Protein AF-A0A6I1K438-F1 (afdb_monomer_lite)

Foldseek 3Di:
DDLLVLLCVQADVVVVKHKAQEVVVRFIWIQDPVVRATETDDLVVSLVVSLVVLVVVLVPDDDPDDSPCSPPPCNPPVNSSVSSVVSNVSRYDDNCCDALPHPHHHDPDPSVLLVLLLVQCVPFKDFAAPDWDFLVNSQVSSCVSQVVVVHHDDDSVVVVVSNQVSCCVPPVWGWDQQDADPVRDTGITTHRMDTHDPDDD

pLDDT: mean 87.34, std 9.4, range [30.55, 96.06]

Radius of gyration: 24.69 Å; chains: 1; bounding box: 62×25×68 Å

Sequence (201 aa):
MSDCFFASTLSDSQLGHSVVYFEPEQRWFYLEPRDDLYHPTTEAKLMTLLSALLVRCAEEMPAGVDKVNLFVKFRADETLRAVVKKARSVLAAEATFFSPTSPNRRIEGEEQHGQLARQFIGMAIKPQRGHLLSVNDCYAGFAGFCRNNGVEPVARKAFRQLVADIIKEEFGVGLRADLKDSEGRYLRGWKGLAVEEAGRG

Secondary structure (DSSP, 8-state):
--HHHHHHHTTBGGGTBEEEEEGGGTEEEEEETTTTEEEEE-HHHHHHHHHHHHHHHHHHSPTTS--HHIIIIITSHHHHHHHHHHHHHHSEEPTTTT-TTSS--BTT-HHHHHHHHHHHHHHHEEEEEEEEEEHHHHHHHHHHHHHHTT-PPPPHHHHHHHHHHHHHHHHS---EEEEE-TTS-EEEEEEEEEE------

Structure (mmCIF, N/CA/C/O backbone):
data_AF-A0A6I1K438-F1
#
_entry.id   AF-A0A6I1K438-F1
#
loop_
_atom_site.group_PDB
_atom_site.id
_atom_site.type_symbol
_atom_site.label_atom_id
_atom_site.label_alt_id
_atom_site.label_comp_id
_atom_site.label_asym_id
_atom_site.label_entity_id
_atom_site.label_seq_id
_atom_site.pdbx_PDB_ins_code
_atom_site.Cartn_x
_atom_site.Cartn_y
_atom_site.Cartn_z
_atom_site.occupancy
_atom_site.B_iso_or_equiv
_atom_site.auth_seq_id
_atom_site.auth_comp_id
_atom_site.auth_asym_id
_atom_site.auth_atom_id
_atom_site.pdbx_PDB_model_num
ATOM 1 N N . MET A 1 1 ? -15.336 -11.899 27.000 1.00 56.22 1 MET A N 1
ATOM 2 C CA . MET A 1 1 ? -15.049 -11.297 25.683 1.00 56.22 1 MET A CA 1
ATOM 3 C C . MET A 1 1 ? -13.543 -11.119 25.615 1.00 56.22 1 MET A C 1
ATOM 5 O O . MET A 1 1 ? -13.002 -10.555 26.558 1.00 56.22 1 MET A O 1
ATOM 9 N N . SER A 1 2 ? -12.862 -11.743 24.654 1.00 75.62 2 SER A N 1
ATOM 10 C CA . SER A 1 2 ? -11.392 -11.769 24.605 1.00 75.62 2 SER A CA 1
ATOM 11 C C . SER A 1 2 ? -10.841 -10.515 23.922 1.00 75.62 2 SER A C 1
ATOM 13 O O . SER A 1 2 ? -11.490 -9.965 23.038 1.00 75.62 2 SER A O 1
ATOM 15 N N . ASP A 1 3 ? -9.628 -10.090 24.274 1.00 78.25 3 ASP A N 1
ATOM 16 C CA . ASP A 1 3 ? -8.963 -8.950 23.620 1.00 78.25 3 ASP A CA 1
ATOM 17 C C . ASP A 1 3 ? -8.811 -9.157 22.106 1.00 78.25 3 ASP A C 1
ATOM 19 O O . ASP A 1 3 ? -8.837 -8.197 21.343 1.00 78.25 3 ASP A O 1
ATOM 23 N N . CYS A 1 4 ? -8.716 -10.415 21.658 1.00 80.50 4 CYS A N 1
ATOM 24 C CA . CYS A 1 4 ? -8.702 -10.766 20.240 1.00 80.50 4 CYS A CA 1
ATOM 25 C C . CYS A 1 4 ? -10.012 -10.397 19.532 1.00 80.50 4 CYS A C 1
ATOM 27 O O . CYS A 1 4 ? -9.961 -9.961 18.392 1.00 80.50 4 CYS A O 1
ATOM 29 N N . PHE A 1 5 ? -11.165 -10.530 20.199 1.00 85.06 5 PHE A N 1
ATOM 30 C CA . PHE A 1 5 ? -12.447 -10.123 19.622 1.00 85.06 5 PHE A CA 1
ATOM 31 C C . PHE A 1 5 ? -12.451 -8.618 19.332 1.00 85.06 5 PHE A C 1
ATOM 33 O O . PHE A 1 5 ? -12.678 -8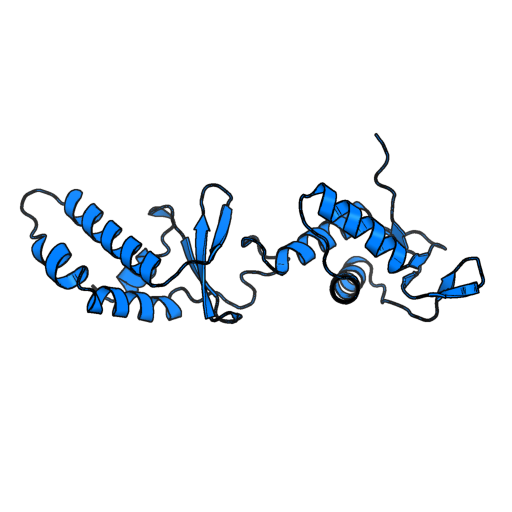.216 18.197 1.00 85.06 5 PHE A O 1
ATOM 40 N N . PHE A 1 6 ? -12.107 -7.787 20.321 1.00 83.56 6 PHE A N 1
ATOM 41 C CA . PHE A 1 6 ? -12.035 -6.336 20.119 1.00 83.56 6 PHE A CA 1
ATOM 42 C C . PHE A 1 6 ? -10.933 -5.935 19.132 1.00 83.56 6 PHE A C 1
ATOM 44 O O . PHE A 1 6 ? -11.119 -5.017 18.337 1.00 83.56 6 PHE A O 1
ATOM 51 N N . ALA A 1 7 ? -9.805 -6.644 19.127 1.00 86.44 7 ALA A N 1
ATOM 52 C CA . ALA A 1 7 ? -8.761 -6.438 18.134 1.00 86.44 7 ALA A CA 1
ATOM 53 C C . ALA A 1 7 ? -9.272 -6.680 16.705 1.00 86.44 7 ALA A C 1
ATOM 55 O O . ALA A 1 7 ? -9.008 -5.866 15.828 1.00 86.44 7 ALA A O 1
ATOM 56 N N . SER A 1 8 ? -10.040 -7.750 16.479 1.00 86.44 8 SER A N 1
ATOM 57 C CA . SER A 1 8 ? -10.639 -8.041 15.174 1.00 86.44 8 SER A CA 1
ATOM 58 C C . SER A 1 8 ? -11.670 -6.994 14.751 1.00 86.44 8 SER A C 1
ATOM 60 O O . SER A 1 8 ? -11.744 -6.681 13.571 1.00 86.44 8 SER A O 1
ATOM 62 N N . THR A 1 9 ? -12.409 -6.386 15.690 1.00 89.31 9 THR A N 1
ATOM 63 C CA . THR A 1 9 ? -13.409 -5.351 15.345 1.00 89.31 9 THR A CA 1
ATOM 64 C C . THR A 1 9 ? -12.815 -4.082 14.738 1.00 89.31 9 THR A C 1
ATOM 66 O O . THR A 1 9 ? -13.544 -3.347 14.089 1.00 89.31 9 THR A O 1
ATOM 69 N N . LEU A 1 10 ? -11.511 -3.826 14.910 1.00 89.31 10 LEU A N 1
ATOM 70 C CA . LEU A 1 10 ? -10.823 -2.706 14.255 1.00 89.31 10 LEU A CA 1
ATOM 71 C C . LEU A 1 10 ? -10.670 -2.905 12.739 1.00 89.31 10 LEU A C 1
ATOM 73 O O . LEU A 1 10 ? -10.312 -1.962 12.038 1.00 89.31 10 LEU A O 1
ATOM 77 N N . SER A 1 11 ? -10.879 -4.120 12.234 1.00 88.50 11 SER A N 1
ATOM 78 C CA . SER A 1 11 ? -10.829 -4.438 10.810 1.00 88.50 11 SER A CA 1
ATOM 79 C C . SER A 1 11 ? -11.999 -5.355 10.472 1.00 88.50 11 SER A C 1
ATOM 81 O O . SER A 1 11 ? -11.844 -6.564 10.304 1.00 88.50 11 SER A O 1
ATOM 83 N N . ASP A 1 12 ? -13.192 -4.764 10.430 1.00 84.81 12 ASP A N 1
ATOM 84 C CA . ASP A 1 12 ? -14.430 -5.465 10.116 1.00 84.81 12 ASP A CA 1
ATOM 85 C C . ASP A 1 12 ? -15.124 -4.820 8.913 1.00 84.81 12 ASP A C 1
ATOM 87 O O . ASP A 1 12 ? -15.644 -3.701 8.969 1.00 84.81 12 ASP A O 1
ATOM 91 N N . SER A 1 13 ? -15.178 -5.585 7.823 1.00 76.94 13 SER A N 1
ATOM 92 C CA . SER A 1 13 ? -15.869 -5.212 6.587 1.00 76.94 13 SER A CA 1
ATOM 93 C C . SER A 1 13 ? -17.339 -4.825 6.797 1.00 76.94 13 SER A C 1
ATOM 95 O O . SER A 1 13 ? -17.842 -3.957 6.087 1.00 76.94 13 SER A O 1
ATOM 97 N N . GLN A 1 14 ? -18.023 -5.404 7.791 1.00 80.81 14 GLN A N 1
ATOM 98 C CA . GLN A 1 14 ? -19.423 -5.088 8.098 1.00 80.81 14 GLN A CA 1
ATOM 99 C C . GLN A 1 14 ? -19.575 -3.710 8.746 1.00 80.81 14 GLN A C 1
ATOM 101 O O . GLN A 1 14 ? -20.615 -3.068 8.609 1.00 80.81 14 GLN A O 1
ATOM 106 N N . LEU A 1 15 ? -18.529 -3.238 9.426 1.00 78.50 15 LEU A N 1
ATOM 107 C CA . LEU A 1 15 ? -18.480 -1.922 10.054 1.00 78.50 15 LEU A CA 1
ATOM 108 C C . LEU A 1 15 ? -17.906 -0.845 9.120 1.00 78.50 15 LEU A C 1
ATOM 110 O O . LEU A 1 15 ? -17.723 0.298 9.549 1.00 78.50 15 LEU A O 1
ATOM 114 N N . GLY A 1 16 ? -17.621 -1.193 7.860 1.00 76.31 16 GLY A N 1
ATOM 115 C CA . GLY A 1 16 ? -17.192 -0.257 6.821 1.00 76.31 16 GLY A CA 1
ATOM 116 C C . GLY A 1 16 ? -15.794 0.326 7.026 1.00 76.31 16 GLY A C 1
ATOM 117 O O . GLY A 1 16 ? -15.500 1.385 6.480 1.00 76.31 16 GLY A O 1
ATOM 118 N N . HIS A 1 17 ? -14.945 -0.328 7.820 1.00 83.56 17 HIS A N 1
ATOM 119 C CA . HIS A 1 17 ? -13.568 0.098 8.031 1.00 83.56 17 HIS A CA 1
ATOM 120 C C . HIS A 1 17 ? -12.610 -1.092 8.046 1.00 83.56 17 HIS A C 1
ATOM 122 O O . HIS A 1 17 ? -12.940 -2.179 8.514 1.00 83.56 17 HIS A O 1
ATOM 128 N N . SER A 1 18 ? -11.396 -0.872 7.544 1.00 91.62 18 SER A N 1
ATOM 129 C CA . SER A 1 18 ? -10.327 -1.867 7.557 1.00 91.62 18 SER A CA 1
ATOM 130 C C . SER A 1 18 ? -9.046 -1.236 8.078 1.00 91.62 18 SER A C 1
ATOM 132 O O . SER A 1 18 ? -8.632 -0.170 7.625 1.00 91.62 18 SER A O 1
ATOM 134 N N . VAL A 1 19 ? -8.419 -1.901 9.043 1.00 94.69 19 VAL A N 1
ATOM 135 C CA . VAL A 1 19 ? -7.132 -1.513 9.621 1.00 94.69 19 VAL A CA 1
ATOM 136 C C . VAL A 1 19 ? -6.168 -2.681 9.492 1.00 94.69 19 VAL A C 1
ATOM 138 O O . VAL A 1 19 ? -6.538 -3.831 9.736 1.00 94.69 19 VAL A O 1
ATOM 141 N N . VAL A 1 20 ? -4.921 -2.380 9.141 1.00 95.19 20 VAL A N 1
ATOM 142 C CA . VAL A 1 20 ? -3.838 -3.363 9.051 1.00 95.19 20 VAL A CA 1
ATOM 143 C C . VAL A 1 20 ? -2.574 -2.842 9.727 1.00 95.19 20 VAL A C 1
ATOM 145 O O . VAL A 1 20 ? -2.272 -1.645 9.683 1.00 95.19 20 VAL A O 1
ATOM 148 N N . TYR A 1 21 ? -1.826 -3.741 10.361 1.00 96.06 21 TYR A N 1
ATOM 149 C CA . TYR A 1 21 ? -0.483 -3.476 10.863 1.00 96.06 21 TYR A CA 1
ATOM 150 C C . TYR A 1 21 ? 0.533 -4.032 9.872 1.00 96.06 21 TYR A C 1
ATOM 152 O O . TYR A 1 21 ? 0.681 -5.243 9.742 1.00 96.06 21 TYR A O 1
ATOM 160 N N . PHE A 1 22 ? 1.230 -3.158 9.156 1.00 94.38 22 PHE A N 1
ATOM 161 C CA . PHE A 1 22 ? 2.226 -3.573 8.180 1.00 94.38 22 PHE A CA 1
ATOM 162 C C . PHE A 1 22 ? 3.566 -3.810 8.879 1.00 94.38 22 PHE A C 1
ATOM 164 O O . PHE A 1 22 ? 4.257 -2.862 9.268 1.00 94.38 22 PHE A O 1
ATOM 171 N N . GLU A 1 23 ? 3.917 -5.085 9.063 1.00 90.50 23 GLU A N 1
ATOM 172 C CA . GLU A 1 23 ? 5.094 -5.500 9.833 1.00 90.50 23 GLU A CA 1
ATOM 173 C C . GLU A 1 23 ? 6.425 -4.954 9.296 1.00 90.50 23 GLU A C 1
ATOM 175 O O . GLU A 1 23 ? 7.217 -4.491 10.123 1.00 90.50 23 GLU A O 1
ATOM 180 N N . PRO A 1 24 ? 6.687 -4.920 7.968 1.00 88.44 24 PRO A N 1
ATOM 181 C CA . PRO A 1 24 ? 7.961 -4.422 7.444 1.00 88.44 24 PRO A CA 1
ATOM 182 C C . PRO A 1 24 ? 8.279 -2.976 7.842 1.00 88.44 24 PRO A C 1
ATOM 184 O O . PRO A 1 24 ? 9.442 -2.633 8.037 1.00 88.44 24 PRO A O 1
ATOM 187 N N . GLU A 1 25 ? 7.254 -2.134 8.000 1.00 88.69 25 GLU A N 1
ATOM 188 C CA . GLU A 1 25 ? 7.404 -0.725 8.396 1.00 88.69 25 GLU A CA 1
ATOM 189 C C . GLU A 1 25 ? 7.032 -0.463 9.855 1.00 88.69 25 GLU A C 1
ATOM 191 O O . GLU A 1 25 ? 7.109 0.675 10.323 1.00 88.69 25 GLU A O 1
ATOM 196 N N . GLN A 1 26 ? 6.596 -1.503 10.571 1.00 90.62 26 GLN A N 1
ATOM 197 C CA . GLN A 1 26 ? 6.073 -1.418 11.931 1.00 90.62 26 GLN A CA 1
ATOM 198 C C . GLN A 1 26 ? 4.988 -0.340 12.093 1.00 90.62 26 GLN A C 1
ATOM 200 O O . GLN A 1 26 ? 4.921 0.348 13.119 1.00 90.62 26 GLN A O 1
ATOM 205 N N . ARG A 1 27 ? 4.129 -0.186 11.080 1.00 93.75 27 ARG A N 1
ATOM 206 C CA . ARG A 1 27 ? 3.207 0.948 10.951 1.00 93.75 27 ARG A CA 1
ATOM 207 C C . ARG A 1 27 ? 1.766 0.500 10.740 1.00 93.75 27 ARG A C 1
ATOM 209 O O . ARG A 1 27 ? 1.496 -0.498 10.082 1.00 93.75 27 ARG A O 1
ATOM 216 N N . TRP A 1 28 ? 0.837 1.277 11.288 1.00 95.19 28 TRP A N 1
ATOM 217 C CA . TRP A 1 28 ? -0.597 1.088 11.098 1.00 95.19 28 TRP A CA 1
ATOM 218 C C . TRP A 1 28 ? -1.104 1.816 9.859 1.00 95.19 28 TRP A C 1
ATOM 220 O O . TRP A 1 28 ? -0.763 2.981 9.639 1.00 95.19 28 TRP A O 1
ATOM 230 N N . PHE A 1 29 ? -1.996 1.160 9.126 1.00 94.75 29 PHE A N 1
ATOM 231 C CA . PHE A 1 29 ? -2.713 1.734 7.998 1.00 94.75 29 PHE A CA 1
ATOM 232 C C . PHE A 1 29 ? -4.221 1.520 8.145 1.00 94.75 29 PHE A C 1
ATOM 234 O O . PHE A 1 29 ? -4.662 0.486 8.642 1.00 94.75 29 PHE A O 1
ATOM 241 N N . TYR A 1 30 ? -4.998 2.506 7.711 1.00 93.75 30 TYR A N 1
ATOM 242 C CA . TYR A 1 30 ? -6.459 2.495 7.680 1.00 93.75 30 TYR A CA 1
ATOM 243 C C . TYR A 1 30 ? -6.927 2.671 6.235 1.00 93.75 30 TYR A C 1
ATOM 245 O O . TYR A 1 30 ? -6.452 3.583 5.565 1.00 93.75 30 TYR A O 1
ATOM 253 N N . LEU A 1 31 ? -7.836 1.820 5.766 1.00 92.19 31 LEU A N 1
ATOM 254 C CA . LEU A 1 31 ? -8.439 1.934 4.440 1.00 92.19 31 LEU A CA 1
ATOM 255 C C . LEU A 1 31 ? -9.489 3.044 4.445 1.00 92.19 31 LEU A C 1
ATOM 257 O O . LEU A 1 31 ? -10.507 2.923 5.128 1.00 92.19 31 LEU A O 1
ATOM 261 N N . GLU A 1 32 ? -9.250 4.106 3.682 1.00 88.12 32 GLU A N 1
ATOM 262 C CA . GLU A 1 32 ? -10.212 5.184 3.485 1.00 88.12 32 GLU A CA 1
ATOM 263 C C . GLU A 1 32 ? -11.227 4.781 2.399 1.00 88.12 32 GLU A C 1
ATOM 265 O O . GLU A 1 32 ? -10.860 4.622 1.234 1.00 88.12 32 GLU A O 1
ATOM 270 N N . PRO A 1 33 ? -12.525 4.633 2.731 1.00 84.69 33 PRO A N 1
ATOM 271 C CA . PRO A 1 33 ? -13.520 4.159 1.766 1.00 84.69 33 PRO A CA 1
ATOM 272 C C . PRO A 1 33 ? -13.747 5.099 0.575 1.00 84.69 33 PRO A C 1
ATOM 274 O O . PRO A 1 33 ? -14.348 4.698 -0.418 1.00 84.69 33 PRO A O 1
ATOM 277 N N . ARG A 1 34 ? -13.336 6.370 0.682 1.00 82.69 34 ARG A N 1
ATOM 278 C CA . ARG A 1 34 ? -13.543 7.377 -0.370 1.00 82.69 34 ARG A CA 1
ATOM 279 C C . ARG A 1 34 ? -12.625 7.192 -1.569 1.00 82.69 34 ARG A C 1
ATOM 281 O O . ARG A 1 34 ? -13.061 7.438 -2.690 1.00 82.69 34 ARG A O 1
ATOM 288 N N . ASP A 1 35 ? -11.367 6.843 -1.327 1.00 83.62 35 ASP A N 1
ATOM 289 C CA . ASP A 1 35 ? -10.342 6.703 -2.364 1.00 83.62 35 ASP A CA 1
ATOM 290 C C . ASP A 1 35 ? -9.866 5.255 -2.545 1.00 83.62 35 ASP A C 1
ATOM 292 O O . ASP A 1 35 ? -9.144 4.980 -3.503 1.00 83.62 35 ASP A O 1
ATOM 296 N N . ASP A 1 36 ? -10.319 4.336 -1.684 1.00 86.50 36 ASP A N 1
ATOM 297 C CA . ASP A 1 36 ? -9.899 2.933 -1.669 1.00 86.50 36 ASP A CA 1
ATOM 298 C C . ASP A 1 36 ? -8.372 2.802 -1.502 1.00 86.50 36 ASP A C 1
ATOM 300 O O . ASP A 1 36 ? -7.712 1.952 -2.108 1.00 86.50 36 ASP A O 1
ATOM 304 N N . LEU A 1 37 ? -7.792 3.704 -0.697 1.00 88.12 37 LEU A N 1
ATOM 305 C CA . LEU A 1 37 ? -6.375 3.725 -0.358 1.00 88.12 37 LEU A CA 1
ATOM 306 C C . LEU A 1 37 ? -6.159 3.578 1.146 1.00 88.12 37 LEU A C 1
ATOM 308 O O . LEU A 1 37 ? -6.903 4.080 1.988 1.00 88.12 37 LEU A O 1
ATOM 312 N N . TYR A 1 38 ? -5.072 2.904 1.494 1.00 92.62 38 TYR A N 1
ATOM 313 C CA . TYR A 1 38 ? -4.582 2.808 2.856 1.00 92.62 38 TYR A CA 1
ATOM 314 C C . TYR A 1 38 ? -3.809 4.075 3.247 1.00 92.62 38 TYR A C 1
ATOM 316 O O . TYR A 1 38 ? -2.806 4.437 2.633 1.00 92.62 38 TYR A O 1
ATOM 324 N N . HIS A 1 39 ? -4.239 4.728 4.322 1.00 91.31 39 HIS A N 1
ATOM 325 C CA . HIS A 1 39 ? -3.597 5.908 4.899 1.00 91.31 39 HIS A CA 1
ATOM 326 C C . HIS A 1 39 ? -2.892 5.557 6.211 1.00 91.31 39 HIS A C 1
ATOM 328 O O . HIS A 1 39 ? -3.451 4.815 7.026 1.00 91.31 39 HIS A O 1
ATOM 334 N N . PRO A 1 40 ? -1.692 6.103 6.478 1.00 92.94 40 PRO A N 1
ATOM 335 C CA . PRO A 1 40 ? -1.038 5.949 7.769 1.00 92.94 40 PRO A CA 1
ATOM 336 C C . PRO A 1 40 ? -1.932 6.419 8.921 1.00 92.94 40 PRO A C 1
ATOM 338 O O . PRO A 1 40 ? -2.506 7.512 8.900 1.00 92.94 40 PRO A O 1
ATOM 341 N N . THR A 1 41 ? -2.011 5.612 9.973 1.00 94.31 41 THR A N 1
ATOM 342 C CA . THR A 1 41 ? -2.752 5.949 11.192 1.00 94.31 41 THR A CA 1
ATOM 343 C C . THR A 1 41 ? -1.903 5.709 12.439 1.00 94.31 41 THR A C 1
ATOM 345 O O . THR A 1 41 ? -0.757 5.267 12.368 1.00 94.31 41 THR A O 1
ATOM 348 N N . THR A 1 42 ? -2.438 6.065 13.603 1.00 94.62 42 THR A N 1
ATOM 349 C CA . THR A 1 42 ? -1.738 5.974 14.888 1.00 94.62 42 THR A CA 1
ATOM 350 C C . THR A 1 42 ? -2.542 5.154 15.881 1.00 94.62 42 THR A C 1
ATOM 352 O O . THR A 1 42 ? -3.767 5.091 15.807 1.00 94.62 42 THR A O 1
ATOM 355 N N . GLU A 1 43 ? -1.867 4.576 16.874 1.00 95.12 43 GLU A N 1
ATOM 356 C CA . GLU A 1 43 ? -2.541 3.824 17.939 1.00 95.12 43 GLU A CA 1
ATOM 357 C C . GLU A 1 43 ? -3.581 4.671 18.677 1.00 95.12 43 GLU A C 1
ATOM 359 O O . GLU A 1 43 ? -4.665 4.182 18.971 1.00 95.12 43 GLU A O 1
ATOM 364 N N . ALA A 1 44 ? -3.309 5.963 18.887 1.00 94.44 44 ALA A N 1
ATOM 365 C CA . ALA A 1 44 ? -4.260 6.890 19.499 1.00 94.44 44 ALA A CA 1
ATOM 366 C C . ALA A 1 44 ? -5.558 7.040 18.680 1.00 94.44 44 ALA A C 1
ATOM 368 O O . ALA A 1 44 ? -6.652 7.086 19.251 1.00 94.44 44 ALA A O 1
ATOM 369 N N . LYS A 1 45 ? -5.461 7.063 17.341 1.00 94.44 45 LYS A N 1
ATOM 370 C CA . LYS A 1 45 ? -6.637 7.067 16.457 1.00 94.44 45 LYS A CA 1
ATOM 371 C C . LYS A 1 45 ? -7.401 5.743 16.546 1.00 94.44 45 LYS A C 1
ATOM 373 O O . LYS A 1 45 ? -8.624 5.767 16.621 1.00 94.44 45 LYS A O 1
ATOM 378 N N . LEU A 1 46 ? -6.701 4.608 16.617 1.00 94.75 46 LEU A N 1
ATOM 379 C CA . LEU A 1 46 ? -7.329 3.289 16.779 1.00 94.75 46 LEU A CA 1
ATOM 380 C C . LEU A 1 46 ? -8.038 3.139 18.133 1.00 94.75 46 LEU A C 1
ATOM 382 O O . LEU A 1 46 ? -9.153 2.630 18.191 1.00 94.75 46 LEU A O 1
ATOM 386 N N . MET A 1 47 ? -7.438 3.639 19.216 1.00 94.75 47 MET A N 1
ATOM 387 C CA . MET A 1 47 ? -8.076 3.684 20.537 1.00 94.75 47 MET A CA 1
ATOM 388 C C . MET A 1 47 ? -9.338 4.551 20.512 1.00 94.75 47 MET A C 1
ATOM 390 O O . MET A 1 47 ? -10.363 4.168 21.075 1.00 94.75 47 MET A O 1
ATOM 394 N N . THR A 1 48 ? -9.284 5.696 19.823 1.00 94.19 48 THR A N 1
ATOM 395 C CA . THR A 1 48 ? -10.450 6.569 19.619 1.00 94.19 48 THR A CA 1
ATOM 396 C C . THR A 1 48 ? -11.558 5.852 18.848 1.00 94.19 48 THR A C 1
ATOM 398 O O . THR A 1 48 ? -12.710 5.887 19.277 1.00 94.19 48 THR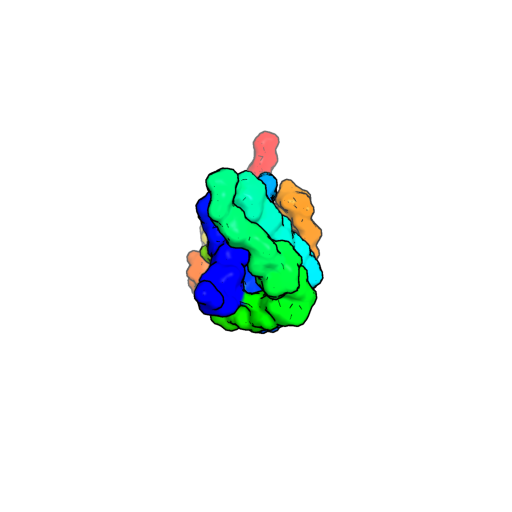 A O 1
ATOM 401 N N . LEU A 1 49 ? -11.213 5.154 17.760 1.00 92.25 49 LEU A N 1
ATOM 402 C CA . LEU A 1 49 ? -12.154 4.364 16.963 1.00 92.25 49 LEU A CA 1
ATOM 403 C C . LEU A 1 49 ? -12.834 3.282 17.811 1.00 92.25 49 LEU A C 1
ATOM 405 O O . LEU A 1 49 ? -14.060 3.225 17.858 1.00 92.25 49 LEU A O 1
ATOM 409 N N . LEU A 1 50 ? -12.058 2.477 18.541 1.00 92.25 50 LEU A N 1
ATOM 410 C CA . LEU A 1 50 ? -12.601 1.431 19.410 1.00 92.25 50 LEU A CA 1
ATOM 411 C C . LEU A 1 50 ? -13.518 2.010 20.497 1.00 92.25 50 LEU A C 1
ATOM 413 O O . LEU A 1 50 ? -14.597 1.481 20.753 1.00 92.25 50 LEU A O 1
ATOM 417 N N . SER A 1 51 ? -13.122 3.130 21.106 1.00 92.62 51 SER A N 1
ATOM 418 C CA . SER A 1 51 ? -13.945 3.840 22.091 1.00 92.62 51 SER A CA 1
ATOM 419 C C . SER A 1 51 ? -15.278 4.299 21.490 1.00 92.62 51 SER A C 1
ATOM 421 O O . SER A 1 51 ? -16.318 4.135 22.128 1.00 92.62 51 SER A O 1
ATOM 423 N N . ALA A 1 52 ? -15.272 4.814 20.256 1.00 91.06 52 ALA A N 1
ATOM 424 C CA . ALA A 1 52 ? -16.481 5.226 19.545 1.00 91.06 52 ALA A CA 1
ATOM 425 C C . ALA A 1 52 ? -17.393 4.035 19.194 1.00 91.06 52 ALA A C 1
ATOM 427 O O . ALA A 1 52 ? -18.606 4.123 19.384 1.00 91.06 52 ALA A O 1
ATOM 428 N N . LEU A 1 53 ? -16.827 2.901 18.764 1.00 89.81 53 LEU A N 1
ATOM 429 C CA . LEU A 1 53 ? -17.586 1.671 18.504 1.00 89.81 53 LEU A CA 1
ATOM 430 C C . LEU A 1 53 ? -18.281 1.149 19.770 1.00 89.81 53 LEU A C 1
ATOM 432 O O . LEU A 1 53 ? -19.445 0.757 19.717 1.00 89.81 53 LEU A O 1
ATOM 436 N N . LEU A 1 54 ? -17.603 1.195 20.922 1.00 90.69 54 LEU A N 1
ATOM 437 C CA . LEU A 1 54 ? -18.187 0.801 22.209 1.00 90.69 54 LEU A CA 1
ATOM 438 C C . LEU A 1 54 ? -19.350 1.713 22.626 1.00 90.69 54 LEU A C 1
ATOM 440 O O . LEU A 1 54 ? -20.340 1.220 23.165 1.00 90.69 54 LEU A O 1
ATOM 444 N N . VAL A 1 55 ? -19.251 3.023 22.365 1.00 90.50 55 VAL A N 1
ATOM 445 C CA . VAL A 1 55 ? -20.350 3.975 22.615 1.00 90.50 55 VAL A CA 1
ATOM 446 C C . VAL A 1 55 ? -21.542 3.665 21.722 1.00 90.50 55 VAL A C 1
ATOM 448 O O . VAL A 1 55 ? -22.646 3.511 22.233 1.00 90.50 55 VAL A O 1
ATOM 451 N N . ARG A 1 56 ? -21.316 3.492 20.417 1.00 88.50 56 ARG A N 1
ATOM 452 C CA . ARG A 1 56 ? -22.382 3.161 19.468 1.00 88.50 56 ARG A CA 1
ATOM 453 C C . ARG A 1 56 ? -23.078 1.846 19.826 1.00 88.50 56 ARG A C 1
ATOM 455 O O . ARG A 1 56 ? -24.300 1.773 19.834 1.00 88.50 56 ARG A O 1
ATOM 462 N N . CYS A 1 57 ? -22.306 0.832 20.216 1.00 87.88 57 CYS A N 1
ATOM 463 C CA . CYS A 1 57 ? -22.846 -0.433 20.712 1.00 87.88 57 CYS A CA 1
ATOM 464 C C . CYS A 1 57 ? -23.731 -0.218 21.953 1.00 87.88 57 CYS A C 1
ATOM 466 O O . CYS A 1 57 ? -24.829 -0.763 22.038 1.00 87.88 57 CYS A O 1
ATOM 468 N N . ALA A 1 58 ? -23.306 0.633 22.894 1.00 88.62 58 ALA A N 1
ATOM 469 C CA . ALA A 1 58 ? -24.120 0.978 24.056 1.00 88.62 58 ALA A CA 1
ATOM 470 C C . ALA A 1 58 ? -25.410 1.728 23.674 1.00 88.62 58 ALA A C 1
ATOM 472 O O . ALA A 1 58 ? -26.440 1.519 24.313 1.00 88.62 58 ALA A O 1
ATOM 473 N N . GLU A 1 59 ? -25.387 2.592 22.661 1.00 89.19 59 GLU A N 1
ATOM 474 C CA . GLU A 1 59 ? -26.567 3.329 22.185 1.00 89.19 59 GLU A CA 1
ATOM 475 C C . GLU A 1 59 ? -27.601 2.407 21.529 1.00 89.19 59 GLU A C 1
ATOM 477 O O . GLU A 1 59 ? -28.791 2.526 21.814 1.00 89.19 59 GLU A O 1
ATOM 482 N N . GLU A 1 60 ? -27.150 1.438 20.731 1.00 90.00 60 GLU A N 1
ATOM 483 C CA . GLU A 1 60 ? -28.010 0.490 20.007 1.00 90.00 60 GLU A CA 1
ATOM 484 C C . GLU A 1 60 ? -28.591 -0.624 20.912 1.00 90.00 60 GLU A C 1
ATOM 486 O O . GLU A 1 60 ? -29.525 -1.330 20.529 1.00 90.00 60 GLU A O 1
ATOM 491 N N . MET A 1 61 ? -28.086 -0.779 22.141 1.00 88.81 61 MET A N 1
ATOM 492 C CA . MET A 1 61 ? -28.576 -1.776 23.101 1.00 88.81 61 MET A CA 1
ATOM 493 C C . MET A 1 61 ? -29.980 -1.456 23.667 1.00 88.81 61 MET A C 1
ATOM 495 O O . MET A 1 61 ? -30.207 -0.320 24.111 1.00 88.81 61 MET A O 1
ATOM 499 N N . PRO A 1 62 ? -30.877 -2.461 23.806 1.00 90.00 62 PRO A N 1
ATOM 500 C CA . PRO A 1 62 ? -32.216 -2.297 24.383 1.00 90.00 62 PRO A CA 1
ATOM 501 C C . PRO A 1 62 ? -32.240 -1.688 25.793 1.00 90.00 62 PRO A C 1
ATOM 503 O O . PRO A 1 62 ? -31.308 -1.848 26.589 1.00 90.00 62 PRO A O 1
ATOM 506 N N . ALA A 1 63 ? -33.354 -1.032 26.132 1.00 80.75 63 ALA A N 1
ATOM 507 C CA . ALA A 1 63 ? -33.605 -0.542 27.485 1.00 80.75 63 ALA A CA 1
ATOM 508 C C . ALA A 1 63 ? -33.679 -1.724 28.472 1.00 80.75 63 ALA A C 1
ATOM 510 O O . ALA A 1 63 ? -34.469 -2.645 28.281 1.00 80.75 63 ALA A O 1
ATOM 511 N N . GLY A 1 64 ? -32.840 -1.704 29.513 1.00 82.06 64 GLY A N 1
ATOM 512 C CA . GLY A 1 64 ? -32.754 -2.763 30.531 1.00 82.06 64 GLY A CA 1
ATOM 513 C C . GLY A 1 64 ? -31.475 -3.607 30.490 1.00 82.06 64 GLY A C 1
ATOM 514 O O . GLY A 1 64 ? -31.235 -4.376 31.416 1.00 82.06 64 GLY A O 1
ATOM 515 N N . VAL A 1 65 ? -30.627 -3.443 29.469 1.00 86.81 65 VAL A N 1
ATOM 516 C CA . VAL A 1 65 ? -29.280 -4.037 29.455 1.00 86.81 65 VAL A CA 1
ATOM 517 C C . VAL A 1 65 ? -28.319 -3.158 30.258 1.00 86.81 65 VAL A C 1
ATOM 519 O O . VAL A 1 65 ? -28.309 -1.939 30.087 1.00 86.81 65 VAL A O 1
ATOM 522 N N . ASP A 1 66 ? -27.498 -3.766 31.119 1.00 85.56 66 ASP A N 1
ATOM 523 C CA . ASP A 1 66 ? -26.448 -3.054 31.853 1.00 85.56 66 ASP A CA 1
ATOM 524 C C . ASP A 1 66 ? -25.322 -2.607 30.903 1.00 85.56 66 ASP A C 1
ATOM 526 O O . ASP A 1 66 ? -24.619 -3.422 30.302 1.00 85.56 66 ASP A O 1
ATOM 530 N N . LYS A 1 67 ? -25.150 -1.286 30.790 1.00 87.56 67 LYS A N 1
ATOM 531 C CA . LYS A 1 67 ? -24.157 -0.632 29.927 1.00 87.56 67 LYS A CA 1
ATOM 532 C C . LYS A 1 67 ? -22.933 -0.143 30.706 1.00 87.56 67 LYS A C 1
ATOM 534 O O . LYS A 1 67 ? -21.973 0.309 30.086 1.00 87.56 67 LYS A O 1
ATOM 539 N N . VAL A 1 68 ? -22.919 -0.230 32.042 1.00 85.88 68 VAL A N 1
ATOM 540 C CA . VAL A 1 68 ? -21.884 0.386 32.897 1.00 85.88 68 VAL A CA 1
ATOM 541 C C . VAL A 1 68 ? -20.484 -0.084 32.504 1.00 85.88 68 VAL A C 1
ATOM 543 O O . VAL A 1 68 ? -19.569 0.726 32.360 1.00 85.88 68 VAL A O 1
ATOM 546 N N . ASN A 1 69 ? -20.319 -1.380 32.233 1.00 85.75 69 ASN A N 1
ATOM 547 C CA . ASN A 1 69 ? -19.023 -1.942 31.849 1.00 85.75 69 ASN A CA 1
ATOM 548 C C . ASN A 1 69 ? -18.504 -1.431 30.494 1.00 85.75 69 ASN A C 1
ATOM 550 O O . ASN A 1 69 ? -17.288 -1.324 30.332 1.00 85.75 69 ASN A O 1
ATOM 554 N N . LEU A 1 70 ? -19.380 -1.071 29.546 1.00 83.00 70 LEU A N 1
ATOM 555 C CA . LEU A 1 70 ? -18.968 -0.469 28.268 1.00 83.00 70 LEU A CA 1
ATOM 556 C C . LEU A 1 70 ? -18.325 0.902 28.487 1.00 83.00 70 LEU A C 1
ATOM 558 O O . LEU A 1 70 ? -17.336 1.220 27.834 1.00 83.00 70 LEU A O 1
ATOM 562 N N . PHE A 1 71 ? -18.826 1.683 29.445 1.00 80.94 71 PHE A N 1
ATOM 563 C CA . PHE A 1 71 ? -18.312 3.022 29.733 1.00 80.94 71 PHE A CA 1
ATOM 564 C C . PHE A 1 71 ? -17.131 3.035 30.701 1.00 80.94 71 PHE A C 1
ATOM 566 O O . PHE A 1 71 ? -16.189 3.792 30.492 1.00 80.94 71 PHE A O 1
ATOM 573 N N . VAL A 1 72 ? -17.175 2.216 31.752 1.00 82.25 72 VAL A N 1
ATOM 574 C CA . VAL A 1 72 ? -16.203 2.289 32.853 1.00 82.25 72 VAL A CA 1
ATOM 575 C C . VAL A 1 72 ? -15.029 1.340 32.637 1.00 82.25 72 VAL A C 1
ATOM 577 O O . VAL A 1 72 ? -13.883 1.721 32.852 1.00 82.25 72 VAL A O 1
ATOM 580 N N . LYS A 1 73 ? -15.296 0.103 32.203 1.00 86.56 73 LYS A N 1
ATOM 581 C CA . LYS A 1 73 ? -14.270 -0.941 32.100 1.00 86.56 73 LYS A CA 1
ATOM 582 C C . LYS A 1 73 ? -13.642 -0.987 30.711 1.00 86.56 73 LYS A C 1
ATOM 584 O O . LYS A 1 73 ? -12.433 -0.852 30.582 1.00 86.56 73 LYS A O 1
ATOM 589 N N . PHE A 1 74 ? -14.450 -1.160 29.667 1.00 86.56 74 PHE A N 1
ATOM 590 C CA . PHE A 1 74 ? -13.933 -1.406 28.316 1.00 86.56 74 PHE A CA 1
ATOM 591 C C . PHE A 1 74 ? -13.389 -0.151 27.625 1.00 86.56 74 PHE A C 1
ATOM 593 O O . PHE A 1 74 ? -12.480 -0.256 26.807 1.00 86.56 74 PHE A O 1
ATOM 600 N N . ARG A 1 75 ? -13.887 1.036 27.990 1.00 91.06 75 ARG A N 1
ATOM 601 C CA . ARG A 1 75 ? -13.359 2.328 27.517 1.00 91.06 75 ARG A CA 1
ATOM 602 C C . ARG A 1 75 ? -12.215 2.884 28.371 1.00 91.06 75 ARG A C 1
ATOM 604 O O . ARG A 1 75 ? -11.732 3.975 28.075 1.00 91.06 75 ARG A O 1
ATOM 611 N N . ALA A 1 76 ? -11.766 2.162 29.401 1.00 91.56 76 ALA A N 1
ATOM 612 C CA . ALA A 1 76 ? -10.591 2.562 30.166 1.00 91.56 76 ALA A CA 1
ATOM 613 C C . ALA A 1 76 ? -9.343 2.558 29.270 1.00 91.56 76 ALA A C 1
ATOM 615 O O . ALA A 1 76 ? -9.118 1.614 28.510 1.00 91.56 76 ALA A O 1
ATOM 616 N N . ASP A 1 77 ? -8.509 3.591 29.392 1.00 91.56 77 ASP A N 1
ATOM 617 C CA . ASP A 1 77 ? -7.327 3.801 28.545 1.00 91.56 77 ASP A CA 1
ATOM 618 C C . ASP A 1 77 ? -6.374 2.592 28.535 1.00 91.56 77 ASP A C 1
ATOM 620 O O . ASP A 1 77 ? -5.911 2.163 27.479 1.00 91.56 77 ASP A O 1
ATOM 624 N N . GLU A 1 78 ? -6.152 1.977 29.700 1.00 92.75 78 GLU A N 1
ATOM 625 C CA . GLU A 1 78 ? -5.332 0.768 29.838 1.00 92.75 78 GLU A CA 1
ATOM 626 C C . GLU A 1 78 ? -5.900 -0.415 29.042 1.00 92.75 78 GLU A C 1
ATOM 628 O O . GLU A 1 78 ? -5.154 -1.121 28.362 1.00 92.75 78 GLU A O 1
ATOM 633 N N . THR A 1 79 ? -7.226 -0.590 29.063 1.00 92.25 79 THR A N 1
ATOM 634 C CA . THR A 1 79 ? -7.901 -1.664 28.322 1.00 92.25 79 THR A CA 1
ATOM 635 C C . THR A 1 79 ? -7.815 -1.415 26.819 1.00 92.25 79 THR A C 1
ATOM 637 O O . THR A 1 79 ? -7.418 -2.305 26.071 1.00 92.25 79 THR A O 1
ATOM 640 N N . LEU A 1 80 ? -8.099 -0.189 26.367 1.00 93.06 80 LEU A N 1
ATOM 641 C CA . LEU A 1 80 ? -7.995 0.181 24.952 1.00 93.06 80 LEU A CA 1
ATOM 642 C C . LEU A 1 80 ? -6.564 -0.004 24.425 1.00 93.06 80 LEU A C 1
ATOM 644 O O . LEU A 1 80 ? -6.364 -0.562 23.346 1.00 93.06 80 LEU A O 1
ATOM 648 N N . ARG A 1 81 ? -5.556 0.402 25.206 1.00 94.50 81 ARG A N 1
ATOM 649 C CA . ARG A 1 81 ? -4.142 0.210 24.860 1.00 94.50 81 ARG A CA 1
ATOM 650 C C . ARG A 1 81 ? -3.778 -1.272 24.778 1.00 94.50 81 ARG A C 1
ATOM 652 O O . ARG A 1 81 ? -3.080 -1.669 23.845 1.00 94.50 81 ARG A O 1
ATOM 659 N N . ALA A 1 82 ? -4.239 -2.091 25.724 1.00 93.44 82 ALA A N 1
ATOM 660 C CA . ALA A 1 82 ? -4.007 -3.534 25.706 1.00 93.44 82 ALA A CA 1
ATOM 661 C C . ALA A 1 82 ? -4.612 -4.190 24.453 1.00 93.44 82 ALA A C 1
ATOM 663 O O . ALA A 1 82 ? -3.935 -4.984 23.794 1.00 93.44 82 ALA A O 1
ATOM 664 N N . VAL A 1 83 ? -5.830 -3.788 24.067 1.00 93.88 83 VAL A N 1
ATOM 665 C CA . VAL A 1 83 ? -6.483 -4.258 22.838 1.00 93.88 83 VAL A CA 1
ATOM 666 C C . VAL A 1 83 ? -5.690 -3.854 21.598 1.00 93.88 83 VAL A C 1
ATOM 668 O O . VAL A 1 83 ? -5.362 -4.724 20.795 1.00 93.88 83 VAL A O 1
ATOM 671 N N . VAL A 1 84 ? -5.316 -2.579 21.440 1.00 94.19 84 VAL A N 1
ATOM 672 C CA . VAL A 1 84 ? -4.547 -2.123 20.262 1.00 94.19 84 VAL A CA 1
ATOM 673 C C . VAL A 1 84 ? -3.180 -2.809 20.187 1.00 94.19 84 VAL A C 1
ATOM 675 O O . VAL A 1 84 ? -2.746 -3.225 19.112 1.00 94.19 84 VAL A O 1
ATOM 678 N N . LYS A 1 85 ? -2.521 -3.027 21.331 1.00 93.56 85 LYS A N 1
ATOM 679 C CA . LYS A 1 85 ? -1.270 -3.792 21.389 1.00 93.56 85 LYS A CA 1
ATOM 680 C C . LYS A 1 85 ? -1.465 -5.228 20.905 1.00 93.56 85 LYS A C 1
ATOM 682 O O . LYS A 1 85 ? -0.632 -5.730 20.153 1.00 93.56 85 LYS A O 1
ATOM 687 N N . LYS A 1 86 ? -2.550 -5.890 21.316 1.00 92.56 86 LYS A N 1
ATOM 688 C CA . LYS A 1 86 ? -2.885 -7.245 20.856 1.00 92.56 86 LYS A CA 1
ATOM 689 C C . LYS A 1 86 ? -3.260 -7.263 19.374 1.00 92.56 86 LYS A C 1
ATOM 691 O O . LYS A 1 86 ? -2.896 -8.204 18.669 1.00 92.56 86 LYS A O 1
ATOM 696 N N . ALA A 1 87 ? -3.920 -6.208 18.900 1.00 93.75 87 ALA A N 1
ATOM 697 C CA . ALA A 1 87 ? -4.340 -6.063 17.516 1.00 93.75 87 ALA A CA 1
ATOM 698 C C . ALA A 1 87 ? -3.172 -6.071 16.534 1.00 93.75 87 ALA A C 1
ATOM 700 O O . ALA A 1 87 ? -3.356 -6.556 15.426 1.00 93.75 87 ALA A O 1
ATOM 701 N N . ARG A 1 88 ? -1.966 -5.638 16.935 1.00 93.94 88 ARG A N 1
ATOM 702 C CA . ARG A 1 88 ? -0.771 -5.723 16.075 1.00 93.94 88 ARG A CA 1
ATOM 703 C C . ARG A 1 88 ? -0.546 -7.130 15.527 1.00 93.94 88 ARG A C 1
ATOM 705 O O . ARG A 1 88 ? -0.243 -7.275 14.356 1.00 93.94 88 ARG A O 1
ATOM 712 N N . SER A 1 89 ? -0.716 -8.155 16.365 1.00 92.00 89 SER A N 1
ATOM 713 C CA . SER A 1 89 ? -0.539 -9.552 15.952 1.00 92.00 89 SER A CA 1
ATOM 714 C C . SER A 1 89 ? -1.757 -10.119 15.226 1.00 92.00 89 SER A C 1
ATOM 716 O O . SER A 1 89 ? -1.612 -11.019 14.414 1.00 92.00 89 SER A O 1
ATOM 718 N N . VAL A 1 90 ? -2.961 -9.634 15.542 1.00 92.69 90 VAL A N 1
ATOM 719 C CA . VAL A 1 90 ? -4.211 -10.117 14.926 1.00 92.69 90 VAL A CA 1
ATOM 720 C C . VAL A 1 90 ? -4.389 -9.549 13.517 1.00 92.69 90 VAL A C 1
ATOM 722 O O . VAL A 1 90 ? -4.894 -10.237 12.640 1.00 92.69 90 VAL A O 1
ATOM 725 N N . LEU A 1 91 ? -3.969 -8.302 13.313 1.00 94.44 91 LEU A N 1
ATOM 726 C CA . LEU A 1 91 ? -4.117 -7.539 12.074 1.00 94.44 91 LEU A CA 1
ATOM 727 C C . LEU A 1 91 ? -2.781 -7.373 11.337 1.00 94.44 91 LEU A C 1
ATOM 729 O O . LEU A 1 91 ? -2.633 -6.445 10.542 1.00 94.44 91 LEU A O 1
ATOM 733 N N . ALA A 1 92 ? -1.802 -8.230 11.634 1.00 94.44 92 ALA A N 1
ATOM 734 C CA . ALA A 1 92 ? -0.514 -8.232 10.958 1.00 94.44 92 ALA A CA 1
ATOM 735 C C . ALA A 1 92 ? -0.710 -8.557 9.472 1.00 94.44 92 ALA A C 1
ATOM 737 O O . ALA A 1 92 ? -1.256 -9.601 9.116 1.00 94.44 92 ALA A O 1
ATOM 738 N N . ALA A 1 93 ? -0.267 -7.647 8.613 1.00 92.94 93 ALA A N 1
ATOM 739 C CA . ALA A 1 93 ? -0.237 -7.830 7.176 1.00 92.94 93 ALA A CA 1
ATOM 740 C C . ALA A 1 93 ? 1.145 -8.323 6.740 1.00 92.94 93 ALA A C 1
ATOM 742 O O . ALA A 1 93 ? 2.172 -7.778 7.156 1.00 92.94 93 ALA A O 1
ATOM 743 N N . GLU A 1 94 ? 1.154 -9.331 5.869 1.00 88.94 94 GLU A N 1
ATOM 744 C CA . GLU A 1 94 ? 2.376 -9.893 5.297 1.00 88.94 94 GLU A CA 1
ATOM 745 C C . GLU A 1 94 ? 3.139 -8.866 4.448 1.00 88.94 94 GLU A C 1
ATOM 747 O O . GLU A 1 94 ? 2.579 -7.890 3.946 1.00 88.94 94 GLU A O 1
ATOM 752 N N . ALA A 1 95 ? 4.428 -9.119 4.205 1.00 86.44 95 ALA A N 1
ATOM 753 C CA . ALA A 1 95 ? 5.282 -8.217 3.428 1.00 86.44 95 ALA A CA 1
ATOM 754 C C . ALA A 1 95 ? 4.790 -7.968 1.988 1.00 86.44 95 ALA A C 1
ATOM 756 O O . ALA A 1 95 ? 5.095 -6.937 1.395 1.00 86.44 95 ALA A O 1
ATOM 757 N N . THR A 1 96 ? 4.013 -8.894 1.428 1.00 89.31 96 THR A N 1
ATOM 758 C CA . THR A 1 96 ? 3.438 -8.812 0.077 1.00 89.31 96 THR A CA 1
ATOM 759 C C . THR A 1 96 ? 2.145 -7.996 0.012 1.00 89.31 96 THR A C 1
ATOM 761 O O . THR A 1 96 ? 1.638 -7.759 -1.088 1.00 89.31 96 THR A O 1
ATOM 764 N N . PHE A 1 97 ? 1.621 -7.541 1.158 1.00 90.81 97 PHE A N 1
ATOM 765 C CA . PHE A 1 97 ? 0.347 -6.831 1.248 1.00 90.81 97 PHE A CA 1
ATOM 766 C C . PHE A 1 97 ? 0.334 -5.542 0.418 1.00 90.81 97 PHE A C 1
ATOM 768 O O . PHE A 1 97 ? -0.603 -5.335 -0.345 1.00 90.81 97 PHE A O 1
ATOM 775 N N . PHE A 1 98 ? 1.395 -4.730 0.493 1.00 89.75 98 PHE A N 1
ATOM 776 C CA . PHE A 1 98 ? 1.613 -3.549 -0.355 1.00 89.75 98 PHE A CA 1
ATOM 777 C C . PHE A 1 98 ? 2.648 -3.845 -1.443 1.00 89.75 98 PHE A C 1
ATOM 779 O O . PHE A 1 98 ? 3.729 -3.263 -1.485 1.00 89.75 98 PHE A O 1
ATOM 786 N N . SER A 1 99 ? 2.348 -4.814 -2.305 1.00 84.38 99 SER A N 1
ATOM 787 C CA . SER A 1 99 ? 3.197 -5.136 -3.454 1.00 84.38 99 SER A CA 1
ATOM 788 C C . SER A 1 99 ? 2.649 -4.530 -4.750 1.00 84.38 99 SER A C 1
ATOM 790 O O . SER A 1 99 ? 1.445 -4.296 -4.863 1.00 84.38 99 SER A O 1
ATOM 792 N N . PRO A 1 100 ? 3.488 -4.335 -5.787 1.00 77.12 100 PRO A N 1
ATOM 793 C CA . PRO A 1 100 ? 3.023 -3.829 -7.079 1.00 77.12 100 PRO A CA 1
ATOM 794 C C . PRO A 1 100 ? 1.960 -4.701 -7.763 1.00 77.12 100 PRO A C 1
ATOM 796 O O . PRO A 1 100 ? 1.297 -4.239 -8.682 1.00 77.12 100 PRO A O 1
ATOM 799 N N . THR A 1 101 ? 1.814 -5.962 -7.356 1.00 78.69 101 THR A N 1
ATOM 800 C CA . TH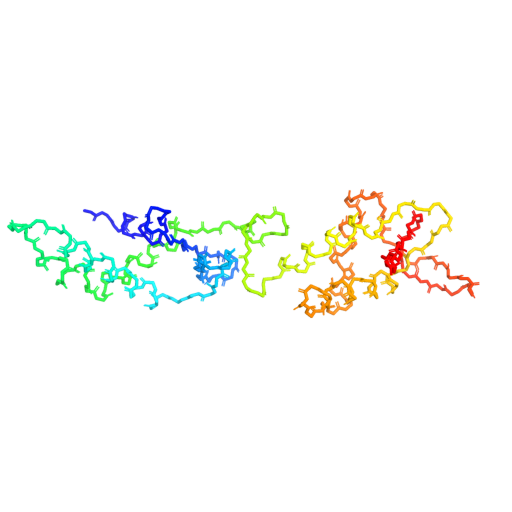R A 1 101 ? 0.806 -6.897 -7.877 1.00 78.69 101 THR A CA 1
ATOM 801 C C . THR A 1 101 ? -0.386 -7.075 -6.937 1.00 78.69 101 THR A C 1
ATOM 803 O O . THR A 1 101 ? -1.338 -7.766 -7.293 1.00 78.69 101 THR A O 1
ATOM 806 N N . SER A 1 102 ? -0.345 -6.480 -5.742 1.00 85.25 102 SER A N 1
ATOM 807 C CA . SER A 1 102 ? -1.445 -6.508 -4.782 1.00 85.25 102 SER A CA 1
ATOM 808 C C . SER A 1 102 ? -2.554 -5.537 -5.197 1.00 85.25 102 SER A C 1
ATOM 810 O O . SER A 1 102 ? -2.254 -4.448 -5.694 1.00 85.25 102 SER A O 1
ATOM 812 N N . PRO A 1 103 ? -3.834 -5.879 -4.957 1.00 84.56 103 PRO A N 1
ATOM 813 C CA . PRO A 1 103 ? -4.928 -4.921 -5.089 1.00 84.56 103 PRO A CA 1
ATOM 814 C C . PRO A 1 103 ? -4.880 -3.827 -4.009 1.00 84.56 103 PRO A C 1
ATOM 816 O O . PRO A 1 103 ? -5.438 -2.752 -4.209 1.00 84.56 103 PRO A O 1
ATOM 819 N N . ASN A 1 104 ? -4.209 -4.077 -2.878 1.00 88.62 104 ASN A N 1
ATOM 820 C CA . ASN A 1 104 ? -4.129 -3.126 -1.774 1.00 88.62 104 ASN A CA 1
ATOM 821 C C . ASN A 1 104 ? -3.075 -2.060 -2.071 1.00 88.62 104 ASN A C 1
ATOM 823 O O . ASN A 1 104 ? -1.907 -2.375 -2.309 1.00 88.62 104 ASN A O 1
ATOM 827 N N . ARG A 1 105 ? -3.485 -0.793 -2.016 1.00 85.19 105 ARG A N 1
ATOM 828 C CA . ARG A 1 105 ? -2.635 0.367 -2.305 1.00 85.19 105 ARG A CA 1
ATOM 829 C C . ARG A 1 105 ? -2.647 1.320 -1.129 1.00 85.19 105 ARG A C 1
ATOM 831 O O . ARG A 1 105 ? -3.685 1.480 -0.491 1.00 85.19 105 ARG A O 1
ATOM 838 N N . ARG A 1 106 ? -1.529 1.989 -0.864 1.00 88.25 106 ARG A N 1
ATOM 839 C CA . ARG A 1 106 ? -1.471 3.080 0.119 1.00 88.25 106 ARG A CA 1
ATOM 840 C C . ARG A 1 106 ? -1.140 4.417 -0.520 1.00 88.25 106 ARG A C 1
ATOM 842 O O . ARG A 1 106 ? -0.597 4.481 -1.623 1.00 88.25 106 ARG A O 1
ATOM 849 N N . ILE A 1 107 ? -1.450 5.486 0.203 1.00 83.44 107 ILE A N 1
ATOM 850 C CA . ILE A 1 107 ? -1.014 6.826 -0.180 1.00 83.44 107 ILE A CA 1
ATOM 851 C C . ILE A 1 107 ? 0.521 6.896 -0.177 1.00 83.44 107 ILE A C 1
ATOM 853 O O . ILE A 1 107 ? 1.160 6.458 0.780 1.00 83.44 107 ILE A O 1
ATOM 857 N N . GLU A 1 108 ? 1.094 7.413 -1.269 1.00 72.00 108 GLU A N 1
ATOM 858 C CA . GLU A 1 108 ? 2.547 7.572 -1.467 1.00 72.00 108 GLU A CA 1
ATOM 859 C C . GLU A 1 108 ? 3.360 6.273 -1.285 1.00 72.00 108 GLU A C 1
ATOM 861 O O . GLU A 1 108 ? 4.530 6.298 -0.900 1.00 72.00 108 GLU A O 1
ATOM 866 N N . GLY A 1 109 ? 2.748 5.117 -1.552 1.00 74.12 109 GLY A N 1
ATOM 867 C CA . GLY A 1 109 ? 3.413 3.825 -1.431 1.00 74.12 109 GLY A CA 1
ATOM 868 C C . GLY A 1 109 ? 4.513 3.608 -2.470 1.00 74.12 109 GLY A C 1
ATOM 869 O O . GLY A 1 109 ? 4.341 3.922 -3.649 1.00 74.12 109 GLY A O 1
ATOM 870 N N . GLU A 1 110 ? 5.629 2.995 -2.062 1.00 69.56 110 GLU A N 1
ATOM 871 C CA . GLU A 1 110 ? 6.712 2.593 -2.979 1.00 69.56 110 GLU A CA 1
ATOM 872 C C . GLU A 1 110 ? 6.216 1.676 -4.118 1.00 69.56 110 GLU A C 1
ATOM 874 O O . GLU A 1 110 ? 6.781 1.658 -5.216 1.00 69.56 110 GLU A O 1
ATOM 879 N N . GLU A 1 111 ? 5.122 0.941 -3.895 1.00 77.88 111 GLU A N 1
ATOM 880 C CA . GLU A 1 111 ? 4.488 0.078 -4.887 1.00 77.88 111 GLU A CA 1
ATOM 881 C C . GLU A 1 111 ? 3.838 0.843 -6.051 1.00 77.88 111 GLU A C 1
ATOM 883 O O . GLU A 1 111 ? 3.704 0.288 -7.146 1.00 77.88 111 GLU A O 1
ATOM 888 N N . GLN A 1 112 ? 3.487 2.119 -5.852 1.00 80.69 112 GLN A N 1
ATOM 889 C CA . GLN A 1 112 ? 2.810 2.953 -6.846 1.00 80.69 112 GLN A CA 1
ATOM 890 C C . GLN A 1 112 ? 3.669 3.137 -8.101 1.00 80.69 112 GLN A C 1
ATOM 892 O O . GLN A 1 112 ? 3.185 2.991 -9.227 1.00 80.69 112 GLN A O 1
ATOM 897 N N . HIS A 1 113 ? 4.971 3.392 -7.935 1.00 86.00 113 HIS A N 1
ATOM 898 C CA . HIS A 1 113 ? 5.889 3.499 -9.070 1.00 86.00 113 HIS A CA 1
ATOM 899 C C . HIS A 1 113 ? 6.080 2.160 -9.777 1.00 86.00 113 HIS A C 1
ATOM 901 O O . HIS A 1 113 ? 6.209 2.145 -10.999 1.00 86.00 113 HIS A O 1
ATOM 907 N N . GLY A 1 114 ? 6.053 1.042 -9.045 1.00 85.00 114 GLY A N 1
ATOM 908 C CA . GLY A 1 114 ? 6.098 -0.300 -9.627 1.00 85.00 114 GLY A CA 1
ATOM 909 C C . GLY A 1 114 ? 4.878 -0.625 -10.483 1.00 85.00 114 GLY A C 1
ATOM 910 O O . GLY A 1 114 ? 5.031 -1.146 -11.588 1.00 85.00 114 GLY A O 1
ATOM 911 N N . GLN A 1 115 ? 3.682 -0.262 -10.019 1.00 84.25 115 GLN A N 1
ATOM 912 C CA . GLN A 1 115 ? 2.437 -0.406 -10.778 1.00 84.25 115 GLN A CA 1
ATOM 913 C C . GLN A 1 115 ? 2.452 0.447 -12.046 1.00 84.25 115 GLN A C 1
ATOM 915 O O . GLN A 1 115 ? 2.241 -0.075 -13.142 1.00 84.25 115 GLN A O 1
ATOM 920 N N . LEU A 1 116 ? 2.784 1.737 -11.917 1.00 88.44 116 LEU A N 1
ATOM 921 C CA . LEU A 1 116 ? 2.902 2.636 -13.066 1.00 88.44 116 LEU A CA 1
ATOM 922 C C . LEU A 1 116 ? 3.969 2.158 -14.051 1.00 88.44 116 LEU A C 1
ATOM 924 O O . LEU A 1 116 ? 3.778 2.283 -15.257 1.00 88.44 116 LEU A O 1
ATOM 928 N N . ALA A 1 117 ? 5.075 1.588 -13.565 1.00 90.56 117 ALA A N 1
ATOM 929 C CA . ALA A 1 117 ? 6.110 1.027 -14.423 1.00 90.56 117 ALA A CA 1
ATOM 930 C C . ALA A 1 117 ? 5.585 -0.184 -15.198 1.00 90.56 117 ALA A C 1
ATOM 932 O O . ALA A 1 117 ? 5.742 -0.217 -16.414 1.00 90.56 117 ALA A O 1
ATOM 933 N N . ARG A 1 118 ? 4.911 -1.141 -14.540 1.00 90.44 118 ARG A N 1
ATOM 934 C CA . ARG A 1 118 ? 4.286 -2.293 -15.219 1.00 90.44 118 ARG A CA 1
ATOM 935 C C . ARG A 1 118 ? 3.260 -1.844 -16.261 1.00 90.44 118 ARG A C 1
ATOM 937 O O . ARG A 1 118 ? 3.294 -2.325 -17.390 1.00 90.44 118 ARG A O 1
ATOM 944 N N . GLN A 1 119 ? 2.404 -0.883 -15.917 1.00 90.00 119 GLN A N 1
ATOM 945 C CA . GLN A 1 119 ? 1.408 -0.334 -16.836 1.00 90.00 119 GLN A CA 1
ATOM 946 C C . GLN A 1 119 ? 2.061 0.360 -18.039 1.00 90.00 119 GLN A C 1
ATOM 948 O O . GLN A 1 119 ? 1.720 0.060 -19.181 1.00 90.00 119 GLN A O 1
ATOM 953 N N . PHE A 1 120 ? 3.038 1.239 -17.797 1.00 93.00 120 PHE A N 1
ATOM 954 C CA . PHE A 1 120 ? 3.808 1.898 -18.851 1.00 93.00 120 PHE A CA 1
ATOM 955 C C . PHE A 1 120 ? 4.487 0.877 -19.771 1.00 93.00 120 PHE A C 1
ATOM 957 O O . PHE A 1 120 ? 4.398 1.001 -20.988 1.00 93.00 120 PHE A O 1
ATOM 964 N N . ILE A 1 121 ? 5.125 -0.150 -19.205 1.00 92.50 121 ILE A N 1
ATOM 965 C CA . ILE A 1 121 ? 5.822 -1.195 -19.961 1.00 92.50 121 ILE A CA 1
ATOM 966 C C . ILE A 1 121 ? 4.835 -1.980 -20.837 1.00 92.50 121 ILE A C 1
ATOM 968 O O . ILE A 1 121 ? 5.072 -2.108 -22.034 1.00 92.50 121 ILE A O 1
ATOM 972 N N . GLY A 1 122 ? 3.707 -2.440 -20.286 1.00 89.94 122 GLY A N 1
ATOM 973 C CA . GLY A 1 122 ? 2.706 -3.194 -21.052 1.00 89.94 122 GLY A CA 1
ATOM 974 C C . GLY A 1 122 ? 2.019 -2.369 -22.150 1.00 89.94 122 GLY A C 1
ATOM 975 O O . GLY A 1 122 ? 1.708 -2.882 -23.231 1.00 89.94 122 GLY A O 1
ATOM 976 N N . MET A 1 123 ? 1.807 -1.073 -21.904 1.00 89.56 123 MET A N 1
ATOM 977 C CA . MET A 1 123 ? 1.145 -0.179 -22.856 1.00 89.56 123 MET A CA 1
ATOM 978 C C . MET A 1 123 ? 2.093 0.336 -23.940 1.00 89.56 123 MET A C 1
ATOM 980 O O . MET A 1 123 ? 1.763 0.235 -25.119 1.00 89.56 123 MET A O 1
ATOM 984 N N . ALA A 1 124 ? 3.252 0.871 -23.552 1.00 91.00 124 ALA A N 1
ATOM 985 C CA . ALA A 1 124 ? 4.108 1.680 -24.416 1.00 91.00 124 ALA A CA 1
ATOM 986 C C . ALA A 1 124 ? 5.366 0.959 -24.916 1.00 91.00 124 ALA A C 1
ATOM 988 O O . ALA A 1 124 ? 6.000 1.448 -25.844 1.00 91.00 124 ALA A O 1
ATOM 989 N N . ILE A 1 125 ? 5.772 -0.174 -24.331 1.00 93.25 125 ILE A N 1
ATOM 990 C CA . ILE A 1 125 ? 6.949 -0.913 -24.810 1.00 93.25 125 ILE A CA 1
ATOM 991 C C . ILE A 1 125 ? 6.500 -2.080 -25.681 1.00 93.25 125 ILE A C 1
ATOM 993 O O . ILE A 1 125 ? 5.671 -2.894 -25.275 1.00 93.25 125 ILE A O 1
ATOM 997 N N . LYS A 1 126 ? 7.083 -2.186 -26.880 1.00 92.81 126 LYS A N 1
ATOM 998 C CA . LYS A 1 126 ? 6.801 -3.274 -27.823 1.00 92.81 126 LYS A CA 1
ATOM 999 C C . LYS A 1 126 ? 8.081 -3.952 -28.316 1.00 92.81 126 LYS A C 1
ATOM 1001 O O . LYS A 1 126 ? 9.110 -3.287 -28.484 1.00 92.81 126 LYS A O 1
ATOM 1006 N N . PRO A 1 127 ? 8.033 -5.266 -28.607 1.00 91.69 127 PRO A N 1
ATO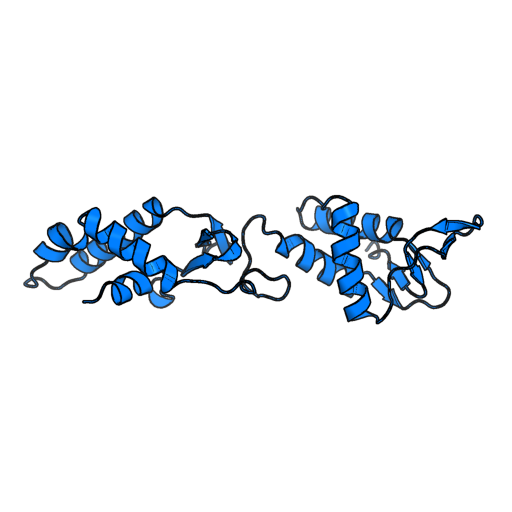M 1007 C CA . PRO A 1 127 ? 9.104 -5.943 -29.323 1.00 91.69 127 PRO A CA 1
ATOM 1008 C C . PRO A 1 127 ? 9.253 -5.385 -30.742 1.00 91.69 127 PRO A C 1
ATOM 1010 O O . PRO A 1 127 ? 8.343 -5.491 -31.561 1.00 91.69 127 PRO A O 1
ATOM 1013 N N . GLN A 1 128 ? 10.425 -4.843 -31.062 1.00 90.94 128 GLN A N 1
ATOM 1014 C CA . GLN A 1 128 ? 10.746 -4.326 -32.387 1.00 90.94 128 GLN A CA 1
ATOM 1015 C C . GLN A 1 128 ? 12.160 -4.747 -32.796 1.00 90.94 128 GLN A C 1
ATOM 1017 O O . GLN A 1 128 ? 13.169 -4.304 -32.245 1.00 90.94 128 GLN A O 1
ATOM 1022 N N . ARG A 1 129 ? 12.254 -5.645 -33.786 1.00 85.88 129 ARG A N 1
ATOM 1023 C CA . ARG A 1 129 ? 13.545 -6.168 -34.259 1.00 85.88 129 ARG A CA 1
ATOM 1024 C C . ARG A 1 129 ? 14.422 -5.042 -34.812 1.00 85.88 129 ARG A C 1
ATOM 1026 O O . ARG A 1 129 ? 13.943 -4.108 -35.447 1.00 85.88 129 ARG A O 1
ATOM 1033 N N . GLY A 1 130 ? 15.724 -5.144 -34.554 1.00 83.19 130 GLY A N 1
ATOM 1034 C CA . GLY A 1 130 ? 16.714 -4.150 -34.984 1.00 83.19 130 GLY A CA 1
ATOM 1035 C C . GLY A 1 130 ? 16.708 -2.848 -34.180 1.00 83.19 130 GLY A C 1
ATOM 1036 O O . GLY A 1 130 ? 17.668 -2.094 -34.289 1.00 83.19 130 GLY A O 1
ATOM 1037 N N . HIS A 1 131 ? 15.696 -2.615 -33.339 1.00 87.81 131 HIS A N 1
ATOM 1038 C CA . HIS A 1 131 ? 15.632 -1.437 -32.484 1.00 87.81 131 HIS A CA 1
ATOM 1039 C C . HIS A 1 131 ? 16.356 -1.658 -31.162 1.00 87.81 131 HIS A C 1
ATOM 1041 O O . HIS A 1 131 ? 16.637 -2.785 -30.728 1.00 87.81 131 HIS A O 1
ATOM 1047 N N . LEU A 1 132 ? 16.685 -0.536 -30.544 1.00 89.44 132 LEU A N 1
ATOM 1048 C CA . LEU A 1 132 ? 17.359 -0.450 -29.273 1.00 89.44 132 LEU A CA 1
ATOM 1049 C C . LEU A 1 132 ? 16.580 0.543 -28.425 1.00 89.44 132 LEU A C 1
ATOM 1051 O O . LEU A 1 132 ? 16.397 1.690 -28.823 1.00 89.44 132 LEU A O 1
ATOM 1055 N N . LEU A 1 133 ? 16.156 0.094 -27.252 1.00 92.56 133 LEU A N 1
ATOM 1056 C CA . LEU A 1 133 ? 15.561 0.957 -26.253 1.00 92.56 133 LEU A CA 1
ATOM 1057 C C . LEU A 1 133 ? 16.631 1.294 -25.226 1.00 92.56 133 LEU A C 1
ATOM 1059 O O . LEU A 1 133 ? 17.052 0.426 -24.455 1.00 92.56 133 LEU A O 1
ATOM 1063 N N . SER A 1 134 ? 17.092 2.542 -25.208 1.00 92.25 134 SER A N 1
ATOM 1064 C CA . SER A 1 134 ? 18.014 2.973 -24.165 1.00 92.25 134 SER A CA 1
ATOM 1065 C C . SER A 1 134 ? 17.274 3.130 -22.832 1.00 92.25 134 SER A C 1
ATOM 1067 O O . SER A 1 134 ? 16.088 3.466 -22.782 1.00 92.25 134 SER A O 1
ATOM 1069 N N . VAL A 1 135 ? 17.990 2.950 -21.717 1.00 92.44 135 VAL A N 1
ATOM 1070 C CA . VAL A 1 135 ? 17.466 3.316 -20.385 1.00 92.44 135 VAL A CA 1
ATOM 1071 C C . VAL A 1 135 ? 17.063 4.788 -20.363 1.00 92.44 135 VAL A C 1
ATOM 1073 O O . VAL A 1 135 ? 16.166 5.177 -19.613 1.00 92.44 135 VAL A O 1
ATOM 1076 N N . ASN A 1 136 ? 17.725 5.617 -21.175 1.00 91.19 136 ASN A N 1
ATOM 1077 C CA . ASN A 1 136 ? 17.462 7.034 -21.178 1.00 91.19 136 ASN A CA 1
ATOM 1078 C C . ASN A 1 136 ? 16.093 7.371 -21.766 1.00 91.19 136 ASN A C 1
ATOM 1080 O O . ASN A 1 136 ? 15.343 8.100 -21.114 1.00 91.19 136 ASN A O 1
ATOM 1084 N N . ASP A 1 137 ? 15.776 6.796 -22.922 1.00 90.88 137 ASP A N 1
ATOM 1085 C CA . ASP A 1 137 ? 14.513 7.008 -23.635 1.00 90.88 137 ASP A CA 1
ATOM 1086 C C . ASP A 1 137 ? 13.359 6.345 -22.884 1.00 90.88 137 ASP A C 1
ATOM 1088 O O . ASP A 1 137 ? 12.308 6.949 -22.682 1.00 90.88 137 ASP A O 1
ATOM 1092 N N . CYS A 1 138 ? 13.596 5.142 -22.349 1.00 93.44 138 CYS A N 1
ATOM 1093 C CA . CYS A 1 138 ? 12.632 4.454 -21.497 1.00 93.44 138 CYS A CA 1
ATOM 1094 C C . CYS A 1 138 ? 12.270 5.288 -20.256 1.00 93.44 138 CYS A C 1
ATOM 1096 O O . CYS A 1 138 ? 11.099 5.373 -19.891 1.00 93.44 138 CYS A O 1
ATOM 1098 N N . TYR A 1 139 ? 13.260 5.930 -19.619 1.00 94.19 139 TYR A N 1
ATOM 1099 C CA . TYR A 1 139 ? 13.015 6.824 -18.485 1.00 94.19 139 TYR A CA 1
ATOM 1100 C C . TYR A 1 139 ? 12.252 8.086 -18.894 1.00 94.19 139 TYR A C 1
ATOM 1102 O O . TYR A 1 139 ? 11.383 8.526 -18.150 1.00 94.19 139 TYR A O 1
ATOM 1110 N N . ALA A 1 140 ? 12.552 8.669 -20.058 1.00 93.00 140 ALA A N 1
ATOM 1111 C CA . ALA A 1 140 ? 11.838 9.846 -20.547 1.00 93.00 140 ALA A CA 1
ATOM 1112 C C . ALA A 1 140 ? 10.347 9.542 -20.781 1.00 93.00 140 ALA A C 1
ATOM 1114 O O . ALA A 1 140 ? 9.494 10.304 -20.321 1.00 93.00 140 ALA A O 1
ATOM 1115 N N . GLY A 1 141 ? 10.042 8.398 -21.406 1.00 92.69 141 GLY A N 1
ATOM 1116 C CA . GLY A 1 141 ? 8.670 7.914 -21.584 1.00 92.69 141 GLY A CA 1
ATOM 1117 C C . GLY A 1 141 ? 7.961 7.670 -20.250 1.00 92.69 141 GLY A C 1
ATOM 1118 O O . GLY A 1 141 ? 6.875 8.201 -20.024 1.00 92.69 141 GLY A O 1
ATOM 1119 N N . PHE A 1 142 ? 8.609 6.958 -19.323 1.00 93.25 142 PHE A N 1
ATOM 1120 C CA . PHE A 1 142 ? 8.054 6.701 -17.993 1.00 93.25 142 PHE A CA 1
ATOM 1121 C C . PHE A 1 142 ? 7.819 7.984 -17.185 1.00 93.25 142 PHE A C 1
ATOM 1123 O O . PHE A 1 142 ? 6.768 8.147 -16.578 1.00 93.25 142 PHE A O 1
ATOM 1130 N N . ALA A 1 143 ? 8.755 8.935 -17.205 1.00 92.62 143 ALA A N 1
ATOM 1131 C CA . ALA A 1 143 ? 8.601 10.210 -16.507 1.00 92.62 143 ALA A CA 1
ATOM 1132 C C . ALA A 1 143 ? 7.464 11.064 -17.091 1.00 92.62 143 ALA A C 1
ATOM 1134 O O . ALA A 1 143 ? 6.801 11.800 -16.360 1.00 92.62 143 ALA A O 1
ATOM 1135 N N . GLY A 1 144 ? 7.225 10.983 -18.403 1.00 92.06 144 GLY A N 1
ATOM 1136 C CA . GLY A 1 144 ? 6.014 11.527 -19.020 1.00 92.06 144 GLY A CA 1
ATOM 1137 C C . GLY A 1 144 ? 4.755 10.825 -18.506 1.00 92.06 144 GLY A C 1
ATOM 1138 O O . GLY A 1 144 ? 3.816 11.487 -18.073 1.00 92.06 144 GLY A O 1
ATOM 1139 N N . PHE A 1 145 ? 4.773 9.492 -18.471 1.00 91.00 145 PHE A N 1
ATOM 1140 C CA . PHE A 1 145 ? 3.657 8.677 -17.996 1.00 91.00 145 PHE A CA 1
ATOM 1141 C C . PHE A 1 145 ? 3.295 8.953 -16.527 1.00 91.00 145 PHE A C 1
ATOM 1143 O O . PHE A 1 145 ? 2.123 9.153 -16.226 1.00 91.00 145 PHE A O 1
ATOM 1150 N N . CYS A 1 146 ? 4.274 9.041 -15.621 1.00 89.81 146 CYS A N 1
ATOM 1151 C CA . CYS A 1 146 ? 4.042 9.391 -14.215 1.00 89.81 146 CYS A CA 1
ATOM 1152 C C . CYS A 1 146 ? 3.368 10.758 -14.074 1.00 89.81 146 CYS A C 1
ATOM 1154 O O . CYS A 1 146 ? 2.333 10.860 -13.417 1.00 89.81 146 CYS A O 1
ATOM 1156 N N . ARG A 1 147 ? 3.894 11.785 -14.756 1.00 90.94 147 ARG A N 1
ATOM 1157 C CA . ARG A 1 147 ? 3.336 13.144 -14.700 1.00 90.94 147 ARG A CA 1
ATOM 1158 C C . ARG A 1 147 ? 1.907 13.207 -15.240 1.00 90.94 147 ARG A C 1
ATOM 1160 O O . ARG A 1 147 ? 1.069 13.866 -14.635 1.00 90.94 147 ARG A O 1
ATOM 1167 N N . ASN A 1 148 ? 1.604 12.466 -16.306 1.00 88.62 148 ASN A N 1
ATOM 1168 C CA . ASN A 1 148 ? 0.241 12.357 -16.841 1.00 88.62 148 ASN A CA 1
ATOM 1169 C C . ASN A 1 148 ? -0.731 11.661 -15.873 1.00 88.62 148 ASN A C 1
ATOM 1171 O O . ASN A 1 148 ? -1.929 11.912 -15.935 1.00 88.62 148 ASN A O 1
ATOM 1175 N N . ASN A 1 149 ? -0.221 10.820 -14.971 1.00 85.00 149 ASN A N 1
ATOM 1176 C CA . ASN A 1 149 ? -0.992 10.174 -13.906 1.00 85.00 149 ASN A CA 1
ATOM 1177 C C . ASN A 1 149 ? -0.923 10.944 -12.569 1.00 85.00 149 ASN A C 1
ATOM 1179 O O . ASN A 1 149 ? -1.342 10.415 -11.543 1.00 85.00 149 ASN A O 1
ATOM 1183 N N . GLY A 1 150 ? -0.395 12.176 -12.556 1.00 84.25 150 GLY A N 1
ATOM 1184 C CA . GLY A 1 150 ? -0.324 13.021 -11.358 1.00 84.25 150 GLY A CA 1
ATOM 1185 C C . GLY A 1 150 ? 0.719 12.589 -10.321 1.00 84.25 150 GLY A C 1
ATOM 1186 O O . GLY A 1 150 ? 0.616 12.978 -9.162 1.00 84.25 150 GLY A O 1
ATOM 1187 N N . VAL A 1 151 ? 1.712 11.786 -10.716 1.00 85.88 151 VAL A N 1
ATOM 1188 C CA . VAL A 1 151 ? 2.750 11.242 -9.828 1.00 85.88 151 VAL A CA 1
ATOM 1189 C C . VAL A 1 151 ? 4.121 11.778 -10.226 1.00 85.88 151 VAL A C 1
ATOM 1191 O O . VAL A 1 151 ? 4.479 11.778 -11.405 1.00 85.88 151 VAL A O 1
ATOM 1194 N N . GLU A 1 152 ? 4.925 12.191 -9.246 1.00 88.50 152 GLU A N 1
ATOM 1195 C CA . GLU A 1 152 ? 6.312 12.584 -9.505 1.00 88.50 152 GLU A CA 1
ATOM 1196 C C . GLU A 1 152 ? 7.164 11.334 -9.809 1.00 88.50 152 GLU A C 1
ATOM 1198 O O . GLU A 1 152 ? 7.118 10.349 -9.058 1.00 88.50 152 GLU A O 1
ATOM 1203 N N . PRO A 1 153 ? 7.933 11.315 -10.911 1.00 89.44 153 PRO A N 1
ATOM 1204 C CA . PRO A 1 153 ? 8.779 10.179 -11.246 1.00 89.44 153 PRO A CA 1
ATOM 1205 C C . PRO A 1 153 ? 9.898 9.958 -10.222 1.00 89.44 153 PRO A C 1
ATOM 1207 O O . PRO A 1 153 ? 10.554 10.889 -9.759 1.00 89.44 153 PRO A O 1
ATOM 1210 N N . VAL A 1 154 ? 10.187 8.688 -9.934 1.00 88.81 154 VAL A N 1
ATOM 1211 C CA . VAL A 1 154 ? 11.358 8.301 -9.134 1.00 88.81 154 VAL A CA 1
ATOM 1212 C C . VAL A 1 154 ? 12.665 8.714 -9.803 1.00 88.81 154 VAL A C 1
ATOM 1214 O O . VAL A 1 154 ? 12.783 8.749 -11.027 1.00 88.81 154 VAL A O 1
ATOM 1217 N N . ALA A 1 155 ? 13.706 8.915 -8.994 1.00 89.44 155 ALA A N 1
ATOM 1218 C CA . ALA A 1 155 ? 15.048 9.166 -9.500 1.00 89.44 155 ALA A CA 1
ATOM 1219 C C . ALA A 1 155 ? 15.510 8.062 -10.472 1.00 89.44 155 ALA A C 1
ATOM 1221 O O . ALA A 1 155 ? 15.317 6.866 -10.236 1.00 89.44 155 ALA A O 1
ATOM 1222 N N . ARG A 1 156 ? 16.232 8.454 -11.530 1.00 87.81 156 ARG A N 1
ATOM 1223 C CA . ARG A 1 156 ? 16.670 7.558 -12.619 1.00 87.81 156 ARG A CA 1
ATOM 1224 C C . ARG A 1 156 ? 17.389 6.283 -12.151 1.00 87.81 156 ARG A C 1
ATOM 1226 O O . ARG A 1 156 ? 17.273 5.237 -12.787 1.00 87.81 156 ARG A O 1
ATOM 1233 N N . LYS A 1 157 ? 18.138 6.351 -11.043 1.00 87.12 157 LYS A N 1
ATOM 1234 C CA . LYS A 1 157 ? 18.817 5.187 -10.445 1.00 87.12 157 LYS A CA 1
ATOM 1235 C C . LYS A 1 157 ? 17.816 4.148 -9.924 1.00 87.12 157 LYS A C 1
ATOM 1237 O O . LYS A 1 157 ? 18.007 2.966 -10.195 1.00 87.12 157 LYS A O 1
ATOM 1242 N N . ALA A 1 158 ? 16.777 4.593 -9.214 1.00 85.88 158 ALA A N 1
ATOM 1243 C CA . ALA A 1 158 ? 15.716 3.736 -8.688 1.00 85.88 158 ALA A CA 1
ATOM 1244 C C . ALA A 1 158 ? 14.857 3.171 -9.828 1.00 85.88 158 ALA A C 1
ATOM 1246 O O . ALA A 1 158 ? 14.651 1.963 -9.896 1.00 85.88 158 ALA A O 1
ATOM 1247 N N . PHE A 1 159 ? 14.489 4.018 -10.797 1.00 90.31 159 PHE A N 1
ATOM 1248 C CA . PHE A 1 159 ? 13.800 3.593 -12.018 1.00 90.31 159 PHE A CA 1
ATOM 1249 C C . PHE A 1 159 ? 14.512 2.436 -12.727 1.00 90.31 159 PHE A C 1
ATOM 1251 O O . PHE A 1 159 ? 13.887 1.446 -13.092 1.00 90.31 159 PHE A O 1
ATOM 1258 N N . ARG A 1 160 ? 15.835 2.544 -12.916 1.00 90.06 160 ARG A N 1
ATOM 1259 C CA . ARG A 1 160 ? 16.611 1.515 -13.618 1.00 90.06 160 ARG A CA 1
ATOM 1260 C C . ARG A 1 160 ? 16.507 0.154 -12.933 1.00 90.06 160 ARG A C 1
ATOM 1262 O O . ARG A 1 160 ? 16.447 -0.850 -13.632 1.00 90.06 160 ARG A O 1
ATOM 1269 N N . GLN A 1 161 ? 16.547 0.128 -11.601 1.00 86.94 161 GLN A N 1
ATOM 1270 C CA . GLN A 1 161 ? 16.428 -1.116 -10.843 1.00 86.94 161 GLN A CA 1
ATOM 1271 C C . GLN A 1 161 ? 15.028 -1.708 -11.016 1.00 86.94 161 GLN A C 1
ATOM 1273 O O . GLN A 1 161 ? 14.903 -2.868 -11.383 1.00 86.94 161 GLN A O 1
ATOM 1278 N N . LEU A 1 162 ? 14.003 -0.871 -10.851 1.00 87.69 162 LEU A N 1
ATOM 1279 C CA . LEU A 1 162 ? 12.602 -1.256 -10.964 1.00 87.69 162 LEU A CA 1
ATOM 1280 C C . LEU A 1 162 ? 12.254 -1.850 -12.339 1.00 87.69 162 LEU A C 1
ATOM 1282 O O . LEU A 1 162 ? 11.661 -2.918 -12.437 1.00 87.69 162 LEU A O 1
ATOM 1286 N N . VAL A 1 163 ? 12.634 -1.161 -13.414 1.00 90.50 163 VAL A N 1
ATOM 1287 C CA . VAL A 1 163 ? 12.232 -1.525 -14.781 1.00 90.50 163 VAL A CA 1
ATOM 1288 C C . VAL A 1 163 ? 13.045 -2.680 -15.356 1.00 90.50 163 VAL A C 1
ATOM 1290 O O . VAL A 1 163 ? 12.532 -3.416 -16.196 1.00 90.50 163 VAL A O 1
ATOM 1293 N N . ALA A 1 164 ? 14.293 -2.874 -14.919 1.00 90.88 164 ALA A N 1
ATOM 1294 C CA . ALA A 1 164 ? 15.111 -3.985 -15.401 1.00 90.88 164 ALA A CA 1
ATOM 1295 C C . ALA A 1 164 ? 14.491 -5.347 -15.068 1.00 90.88 164 ALA A C 1
ATOM 1297 O O . ALA A 1 164 ? 14.482 -6.224 -15.934 1.00 90.88 164 ALA A O 1
ATOM 1298 N N . ASP A 1 165 ? 13.953 -5.496 -13.857 1.00 88.44 165 ASP A N 1
ATOM 1299 C CA . ASP A 1 165 ? 13.309 -6.734 -13.422 1.00 88.44 165 ASP A CA 1
ATOM 1300 C C . ASP A 1 165 ? 11.981 -6.942 -14.168 1.00 88.44 165 ASP A C 1
ATOM 1302 O O . ASP A 1 165 ? 11.768 -8.004 -14.749 1.00 88.44 165 ASP A O 1
ATOM 1306 N N . ILE A 1 166 ? 11.156 -5.894 -14.297 1.00 90.94 166 ILE A N 1
ATOM 1307 C CA . ILE A 1 166 ? 9.869 -5.976 -15.008 1.00 90.94 166 ILE A CA 1
ATOM 1308 C C . ILE A 1 166 ? 10.051 -6.302 -16.501 1.00 90.94 166 ILE A C 1
ATOM 1310 O O . ILE A 1 166 ? 9.369 -7.175 -17.024 1.00 90.94 166 ILE A O 1
ATOM 1314 N N . ILE A 1 167 ? 10.977 -5.645 -17.210 1.00 93.06 167 ILE A N 1
ATOM 1315 C CA . ILE A 1 167 ? 11.224 -5.926 -18.639 1.00 93.06 167 ILE A CA 1
ATOM 1316 C C . ILE A 1 167 ? 11.754 -7.350 -18.843 1.00 93.06 167 ILE A C 1
ATOM 1318 O O . ILE A 1 167 ? 11.428 -7.997 -19.841 1.00 93.06 167 ILE A O 1
ATOM 1322 N N . LYS A 1 168 ? 12.572 -7.848 -17.911 1.00 92.38 168 LYS A N 1
ATOM 1323 C CA . LYS A 1 168 ? 13.068 -9.222 -17.959 1.00 92.38 168 LYS A CA 1
ATOM 1324 C C . LYS A 1 168 ? 11.933 -10.228 -17.765 1.00 92.38 168 LYS A C 1
ATOM 1326 O O . LYS A 1 168 ? 11.921 -11.230 -18.473 1.00 92.38 168 LYS A O 1
ATOM 1331 N N . GLU A 1 169 ? 11.011 -9.964 -16.842 1.00 89.94 169 GLU A N 1
ATOM 1332 C CA . GLU A 1 169 ? 9.802 -10.773 -1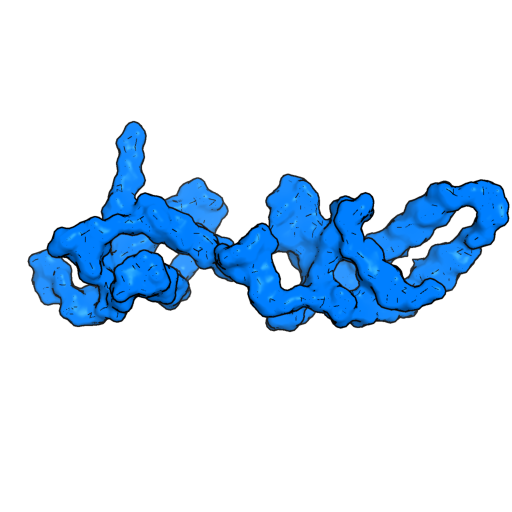6.636 1.00 89.94 169 GLU A CA 1
ATOM 1333 C C . GLU A 1 169 ? 8.894 -10.762 -17.875 1.00 89.94 169 GLU A C 1
ATOM 1335 O O . GLU A 1 169 ? 8.510 -11.825 -18.353 1.00 89.94 169 GLU A O 1
ATOM 1340 N N . GLU A 1 170 ? 8.602 -9.580 -18.423 1.00 91.00 170 GLU A N 1
ATOM 1341 C CA . GLU A 1 170 ? 7.612 -9.395 -19.494 1.00 91.00 170 GLU A CA 1
ATOM 1342 C C . GLU A 1 170 ? 8.115 -9.863 -20.870 1.00 91.00 170 GLU A C 1
ATOM 1344 O O . GLU A 1 170 ? 7.392 -10.493 -21.638 1.00 91.00 170 GLU A O 1
ATOM 1349 N N . PHE A 1 171 ? 9.374 -9.561 -21.203 1.00 92.19 171 PHE A N 1
ATOM 1350 C CA . PHE A 1 171 ? 9.916 -9.761 -22.553 1.00 92.19 171 PHE A CA 1
ATOM 1351 C C . PHE A 1 171 ? 11.091 -10.742 -22.611 1.00 92.19 171 PHE A C 1
ATOM 1353 O O . PHE A 1 171 ? 11.620 -11.003 -23.693 1.00 92.19 171 PHE A O 1
ATOM 1360 N N . GLY A 1 172 ? 11.555 -11.261 -21.470 1.00 91.50 172 GLY A N 1
ATOM 1361 C CA . GLY A 1 172 ? 12.684 -12.193 -21.414 1.00 91.50 172 GLY A CA 1
ATOM 1362 C C . GLY A 1 172 ? 14.041 -11.575 -21.776 1.00 91.50 172 GLY A C 1
ATOM 1363 O O . GLY A 1 172 ? 15.002 -12.307 -22.017 1.00 91.50 172 GLY A O 1
ATOM 1364 N N . VAL A 1 173 ? 14.153 -10.241 -21.830 1.00 91.31 173 VAL A N 1
ATOM 1365 C CA . VAL A 1 173 ? 15.392 -9.543 -22.213 1.00 91.31 173 VAL A CA 1
ATOM 1366 C C . VAL A 1 173 ? 16.039 -8.833 -21.025 1.00 91.31 173 VAL A C 1
ATOM 1368 O O . VAL A 1 173 ? 15.424 -8.032 -20.328 1.00 91.31 173 VAL A O 1
ATOM 1371 N N . GLY A 1 174 ? 17.322 -9.115 -20.796 1.00 91.06 174 GLY A N 1
ATOM 1372 C CA . GLY A 1 174 ? 18.104 -8.481 -19.735 1.00 91.06 174 GLY A CA 1
ATOM 1373 C C . GLY A 1 174 ? 18.648 -7.104 -20.124 1.00 91.06 174 GLY A C 1
ATOM 1374 O O . GLY A 1 174 ? 18.894 -6.825 -21.301 1.00 91.06 174 GLY A O 1
ATOM 1375 N N . LEU A 1 175 ? 18.891 -6.260 -19.117 1.00 92.69 175 LEU A N 1
ATOM 1376 C CA . LEU A 1 175 ? 19.563 -4.974 -19.297 1.00 92.69 175 LEU A CA 1
ATOM 1377 C C . LEU A 1 175 ? 21.026 -5.186 -19.714 1.00 92.69 175 LEU A C 1
ATOM 1379 O O . LEU A 1 175 ? 21.780 -5.895 -19.047 1.00 92.69 175 LEU A O 1
ATOM 1383 N N . ARG A 1 176 ? 21.444 -4.514 -20.785 1.00 92.00 176 ARG A N 1
ATOM 1384 C CA . ARG A 1 176 ? 22.805 -4.575 -21.332 1.00 92.00 176 ARG A CA 1
ATOM 1385 C C . ARG A 1 176 ? 23.532 -3.248 -21.176 1.00 92.00 176 ARG A C 1
ATOM 1387 O O . ARG A 1 176 ? 22.891 -2.206 -21.068 1.00 92.00 176 ARG A O 1
ATOM 1394 N N . ALA A 1 177 ? 24.864 -3.287 -21.168 1.00 88.94 177 ALA A N 1
ATOM 1395 C CA . ALA A 1 177 ? 25.728 -2.102 -21.062 1.00 88.94 177 ALA A CA 1
ATOM 1396 C C . ALA A 1 177 ? 26.734 -1.947 -22.214 1.00 88.94 177 ALA A C 1
ATOM 1398 O O . ALA A 1 177 ? 27.517 -1.004 -22.225 1.00 88.94 177 ALA A O 1
ATOM 1399 N N . ASP A 1 178 ? 26.708 -2.875 -23.164 1.00 88.12 178 ASP A N 1
ATOM 1400 C CA . ASP A 1 178 ? 27.614 -2.984 -24.306 1.00 88.12 178 ASP A CA 1
ATOM 1401 C C . ASP A 1 178 ? 26.963 -2.532 -25.626 1.00 88.12 178 ASP A C 1
ATOM 1403 O O . ASP A 1 178 ? 27.512 -2.742 -26.706 1.00 88.12 178 ASP A O 1
ATOM 1407 N N . LEU A 1 179 ? 25.774 -1.933 -25.554 1.00 87.00 179 LEU A N 1
ATOM 1408 C CA . LEU A 1 179 ? 25.038 -1.488 -26.729 1.00 87.00 179 LEU A CA 1
ATOM 1409 C C . LEU A 1 179 ? 25.620 -0.179 -27.270 1.00 87.00 179 LEU A C 1
ATOM 1411 O O . LEU A 1 179 ? 26.189 0.593 -26.503 1.00 87.00 179 LEU A O 1
ATOM 1415 N N . LYS A 1 180 ? 25.462 0.085 -28.571 1.00 85.81 180 LYS A N 1
ATOM 1416 C CA . LYS A 1 180 ? 25.934 1.318 -29.218 1.00 85.81 180 LYS A CA 1
ATOM 1417 C C . LYS A 1 180 ? 24.772 2.107 -29.816 1.00 85.81 180 LYS A C 1
ATOM 1419 O O . LYS A 1 180 ? 23.871 1.491 -30.384 1.00 85.81 180 LYS A O 1
ATOM 1424 N N . ASP A 1 181 ? 24.796 3.433 -29.676 1.00 80.38 181 ASP A N 1
ATOM 1425 C CA . ASP A 1 181 ? 23.881 4.328 -30.400 1.00 80.38 181 ASP A CA 1
ATOM 1426 C C . ASP A 1 181 ? 24.276 4.434 -31.886 1.00 80.38 181 ASP A C 1
ATOM 1428 O O . ASP A 1 181 ? 25.265 3.848 -32.338 1.00 80.38 181 ASP A O 1
ATOM 1432 N N . SER A 1 182 ? 23.495 5.195 -32.656 1.00 77.38 182 SER A N 1
ATOM 1433 C CA . SER A 1 182 ? 23.774 5.513 -34.062 1.00 77.38 182 SER A CA 1
ATOM 1434 C C . SER A 1 182 ? 25.102 6.252 -34.275 1.00 77.38 182 SER A C 1
ATOM 1436 O O . SER A 1 182 ? 25.641 6.220 -35.377 1.00 77.38 182 SER A O 1
ATOM 1438 N N . GLU A 1 183 ? 25.641 6.891 -33.235 1.00 82.00 183 GLU A N 1
ATOM 1439 C CA . GLU A 1 183 ? 26.934 7.586 -33.238 1.00 82.00 183 GLU A CA 1
ATOM 1440 C C . GLU A 1 183 ? 28.089 6.676 -32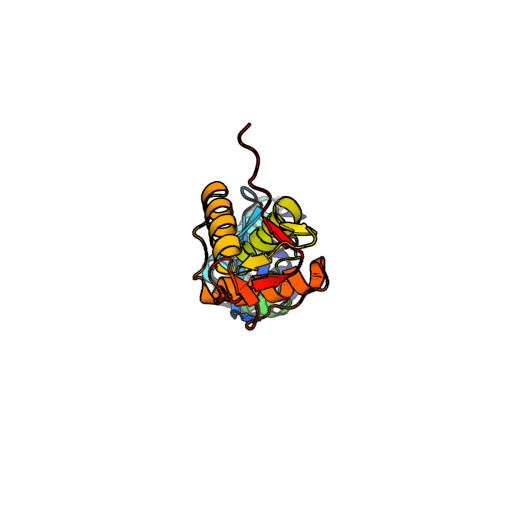.766 1.00 82.00 183 GLU A C 1
ATOM 1442 O O . GLU A 1 183 ? 29.241 7.102 -32.694 1.00 82.00 183 GLU A O 1
ATOM 1447 N N . GLY A 1 184 ? 27.809 5.407 -32.446 1.00 80.25 184 GLY A N 1
ATOM 1448 C CA . GLY A 1 184 ? 28.796 4.428 -31.993 1.00 80.25 184 GLY A CA 1
ATOM 1449 C C . GLY A 1 184 ? 29.189 4.536 -30.515 1.00 80.25 184 GLY A C 1
ATOM 1450 O O . GLY A 1 184 ? 30.075 3.793 -30.075 1.00 80.25 184 GLY A O 1
ATOM 1451 N N . ARG A 1 185 ? 28.546 5.411 -29.732 1.00 85.44 185 ARG A N 1
ATOM 1452 C CA . ARG A 1 185 ? 28.784 5.565 -28.290 1.00 85.44 185 ARG A CA 1
ATOM 1453 C C . ARG A 1 185 ? 28.110 4.450 -27.510 1.00 85.44 185 ARG A C 1
ATOM 1455 O O . ARG A 1 185 ? 26.983 4.057 -27.803 1.00 85.44 185 ARG A O 1
ATOM 1462 N N . TYR A 1 186 ? 28.792 3.973 -26.474 1.00 88.38 186 TYR A N 1
ATOM 1463 C CA . TYR A 1 186 ? 28.244 2.944 -25.599 1.00 88.38 186 TYR A CA 1
ATOM 1464 C C . TYR A 1 186 ? 27.091 3.473 -24.745 1.00 88.38 186 TYR A C 1
ATOM 1466 O O . TYR A 1 186 ? 27.176 4.550 -24.155 1.00 88.38 186 TYR A O 1
ATOM 1474 N N . LEU A 1 187 ? 26.039 2.669 -24.623 1.00 88.81 187 LEU A N 1
ATOM 1475 C CA . LEU A 1 187 ? 24.858 2.960 -23.822 1.00 88.81 187 LEU A CA 1
ATOM 1476 C C . LEU A 1 187 ? 24.336 1.711 -23.113 1.00 88.81 187 LEU A C 1
ATOM 1478 O O . LEU A 1 187 ? 24.631 0.569 -23.475 1.00 88.81 187 LEU A O 1
ATOM 1482 N N . ARG A 1 188 ? 23.494 1.952 -22.103 1.00 92.38 188 ARG A N 1
ATOM 1483 C CA . ARG A 1 188 ? 22.738 0.902 -21.417 1.00 92.38 188 ARG A CA 1
ATOM 1484 C C . ARG A 1 188 ? 21.308 0.836 -21.932 1.00 92.38 188 ARG A C 1
ATOM 1486 O O . ARG A 1 188 ? 20.671 1.878 -22.082 1.00 92.38 188 ARG A O 1
ATOM 1493 N N . GLY A 1 189 ? 20.791 -0.366 -22.151 1.00 92.69 189 GLY A N 1
ATOM 1494 C CA . GLY A 1 189 ? 19.448 -0.546 -22.695 1.00 92.69 189 GLY A CA 1
ATOM 1495 C C . GLY A 1 189 ? 19.096 -1.992 -23.004 1.00 92.69 189 GLY A C 1
ATOM 1496 O O . GLY A 1 189 ? 19.786 -2.923 -22.581 1.00 92.69 189 GLY A O 1
ATOM 1497 N N . TRP A 1 190 ? 18.031 -2.158 -23.778 1.00 94.19 190 TRP A N 1
ATOM 1498 C CA . TRP A 1 190 ? 17.496 -3.442 -24.210 1.00 94.19 190 TRP A CA 1
ATOM 1499 C C . TRP A 1 190 ? 17.464 -3.505 -25.734 1.00 94.19 190 TRP A C 1
ATOM 1501 O O . TRP A 1 190 ? 17.080 -2.551 -26.412 1.00 94.19 190 TRP A O 1
ATOM 1511 N N . LYS A 1 191 ? 17.892 -4.641 -26.285 1.00 92.00 191 LYS A N 1
ATOM 1512 C CA . LYS A 1 191 ? 17.868 -4.886 -27.729 1.00 92.00 191 LYS A CA 1
ATOM 1513 C C . LYS A 1 191 ? 16.530 -5.505 -28.114 1.00 92.00 191 LYS A C 1
ATOM 1515 O O . LYS A 1 191 ? 16.054 -6.399 -27.425 1.00 92.00 191 LYS A O 1
ATOM 1520 N N . GLY A 1 192 ? 15.991 -5.096 -29.256 1.00 90.50 192 GLY A N 1
ATOM 1521 C CA . GLY A 1 192 ? 14.753 -5.652 -29.788 1.00 90.50 192 GLY A CA 1
ATOM 1522 C C . GLY A 1 192 ? 13.495 -5.070 -29.149 1.00 90.50 192 GLY A C 1
ATOM 1523 O O . GLY A 1 192 ? 12.436 -5.662 -29.314 1.00 90.50 192 GLY A O 1
ATOM 1524 N N . LEU A 1 193 ? 13.612 -3.954 -28.427 1.00 92.88 193 LEU A N 1
ATOM 1525 C CA . LEU A 1 193 ? 12.499 -3.212 -27.841 1.00 92.88 193 LEU A CA 1
ATOM 1526 C C . LEU A 1 193 ? 12.514 -1.775 -28.361 1.00 92.88 193 LEU A C 1
ATOM 1528 O O . LEU A 1 193 ? 13.582 -1.236 -28.664 1.00 92.88 193 LEU A O 1
ATOM 1532 N N . ALA A 1 194 ? 11.340 -1.161 -28.405 1.00 90.56 194 ALA A N 1
ATOM 1533 C CA . ALA A 1 194 ? 11.161 0.263 -28.643 1.00 90.56 194 ALA A CA 1
ATOM 1534 C C . ALA A 1 194 ? 10.028 0.802 -27.762 1.00 90.56 194 ALA A C 1
ATOM 1536 O O . ALA A 1 194 ? 9.160 0.041 -27.327 1.00 90.56 194 ALA A O 1
ATOM 1537 N N . VAL A 1 195 ? 10.061 2.109 -27.501 1.00 87.50 195 VAL A N 1
ATOM 1538 C CA . VAL A 1 195 ? 8.916 2.831 -26.939 1.00 87.50 195 VAL A CA 1
ATOM 1539 C C . VAL A 1 195 ? 8.056 3.277 -28.109 1.00 87.50 195 VAL A C 1
ATOM 1541 O O . VAL A 1 195 ? 8.519 4.001 -28.987 1.00 87.50 195 VAL A O 1
ATOM 1544 N N . GLU A 1 196 ? 6.817 2.822 -28.121 1.00 81.81 196 GLU A N 1
ATOM 1545 C CA . GLU A 1 196 ? 5.773 3.350 -28.976 1.00 81.81 196 GLU A CA 1
ATOM 1546 C C . GLU A 1 196 ? 5.409 4.728 -28.412 1.00 81.81 196 GLU A C 1
ATOM 1548 O O . GLU A 1 196 ? 4.964 4.841 -27.265 1.00 81.81 196 GLU A O 1
ATOM 1553 N N . GLU A 1 197 ? 5.677 5.802 -29.166 1.00 56.88 197 GLU A N 1
ATOM 1554 C CA . GLU A 1 197 ? 5.123 7.106 -28.810 1.00 56.88 197 GLU A CA 1
ATOM 1555 C C . GLU A 1 197 ? 3.611 6.921 -28.732 1.00 56.88 197 GLU A C 1
ATOM 1557 O O . GLU A 1 197 ? 2.990 6.527 -29.720 1.00 56.88 197 GLU A O 1
ATOM 1562 N N . ALA A 1 198 ? 3.028 7.154 -27.550 1.00 46.66 198 ALA A N 1
ATOM 1563 C CA . ALA A 1 198 ? 1.584 7.207 -27.403 1.00 46.66 198 ALA A CA 1
ATOM 1564 C C . ALA A 1 198 ? 1.091 8.205 -28.448 1.00 46.66 198 ALA A C 1
ATOM 1566 O O . ALA A 1 198 ? 1.382 9.400 -28.339 1.00 46.66 198 ALA A O 1
ATOM 1567 N N . GLY A 1 199 ? 0.467 7.681 -29.506 1.00 34.97 199 GLY A N 1
ATOM 1568 C CA . GLY A 1 199 ? 0.059 8.468 -30.651 1.00 34.97 199 GLY A CA 1
ATOM 1569 C C . GLY A 1 199 ? -0.651 9.714 -30.153 1.00 34.97 199 GLY A C 1
ATOM 1570 O O . GLY A 1 199 ? -1.578 9.629 -29.346 1.00 34.97 199 GLY A O 1
ATOM 1571 N N . ARG A 1 200 ? -0.177 10.875 -30.610 1.00 31.30 200 ARG A N 1
ATOM 1572 C CA . ARG A 1 200 ? -1.014 12.067 -30.648 1.00 31.30 200 ARG A CA 1
ATOM 1573 C C . ARG A 1 200 ? -2.316 11.634 -31.320 1.00 31.30 200 ARG A C 1
ATOM 1575 O O . ARG A 1 200 ? -2.281 11.240 -32.486 1.00 31.30 200 ARG A O 1
ATOM 1582 N N . GLY A 1 201 ? -3.402 11.615 -30.550 1.00 30.55 201 GLY A N 1
ATOM 1583 C CA . GLY A 1 201 ? -4.740 11.691 -31.126 1.00 30.55 201 GLY A CA 1
ATOM 1584 C C . GLY A 1 201 ? -4.860 12.948 -31.973 1.00 30.55 201 GLY A C 1
ATOM 1585 O O . GLY A 1 201 ? -4.187 13.950 -31.627 1.00 30.55 201 GLY A O 1
#